Protein AF-A0A5C5B8Z6-F1 (afdb_monomer_lite)

Secondary structure (DSSP, 8-state):
-B--EEE-STTS-SEEEEE--TT-EEEE-TTS-EEEEEE-TTS-EEEEEEEPPP-EE-TTS-B--EEEEEETTEEEEEE---TTPPSPEEE-PBEEEEEEEEEEE-HHHHHHHHHS-HHHHHHHHHHTS-THHHHHHHHHHHHHHHHHHHTTSSPPTTS-EEEEEESS-SSS---S--EEEEE---

Sequence (186 aa):
MRLQSISENEGAPSRYSYEFSDFVDLVLRGDGGTGITERTQSGSVVKYGEIDAPWAFDASGTPVQTYYLVEGNLLTQVIITDPGTTYPVIADPKLTLGKRIYWSLTRTEQRYFGTMGSVAAAAYLCGQTVGLGCAAASAAAAGIGLYLSDRGGLCPTSAPWLQVGFPYGFPAQMWPGPSLACLKTV

Structure (mmCIF, N/CA/C/O backbone):
data_AF-A0A5C5B8Z6-F1
#
_entry.id   AF-A0A5C5B8Z6-F1
#
loop_
_atom_site.group_PDB
_atom_site.id
_atom_site.type_symbol
_atom_site.label_atom_id
_atom_site.label_alt_id
_atom_site.label_comp_id
_atom_site.label_asym_id
_atom_site.label_entity_id
_atom_site.label_seq_id
_atom_site.pdbx_PDB_ins_code
_atom_site.Cartn_x
_atom_site.Cartn_y
_atom_site.Cartn_z
_atom_site.occupancy
_atom_site.B_iso_or_equiv
_atom_site.auth_seq_id
_atom_site.auth_comp_id
_atom_site.auth_asym_id
_atom_site.auth_atom_id
_atom_site.pdbx_PDB_model_num
ATOM 1 N N . MET A 1 1 ? -3.971 12.643 8.763 1.00 63.66 1 MET A N 1
ATOM 2 C CA . MET A 1 1 ? -5.426 12.579 9.007 1.00 63.66 1 MET A CA 1
ATOM 3 C C . MET A 1 1 ? -5.681 11.474 10.028 1.00 63.66 1 MET A C 1
ATOM 5 O O . MET A 1 1 ? -4.785 10.662 10.248 1.00 63.66 1 MET A O 1
ATOM 9 N N . ARG A 1 2 ? -6.823 11.486 10.712 1.00 73.94 2 ARG A N 1
ATOM 10 C CA . ARG A 1 2 ? -7.169 10.556 11.796 1.00 73.94 2 ARG A CA 1
ATOM 11 C C . ARG A 1 2 ? -8.530 9.933 11.494 1.00 73.94 2 ARG A C 1
ATOM 13 O O . ARG A 1 2 ? -9.404 10.654 11.017 1.00 73.94 2 ARG A O 1
ATOM 20 N N . LEU A 1 3 ? -8.671 8.627 11.698 1.00 74.38 3 LEU A N 1
ATOM 21 C CA . LEU A 1 3 ? -9.938 7.905 11.569 1.00 74.38 3 LEU A CA 1
ATOM 22 C C . LEU A 1 3 ? -10.433 7.603 12.983 1.00 74.38 3 LEU A C 1
ATOM 24 O O . LEU A 1 3 ? -10.313 6.485 13.468 1.00 74.38 3 LEU A O 1
ATOM 28 N N . GLN A 1 4 ? -10.910 8.637 13.675 1.00 80.12 4 GLN A N 1
ATOM 29 C CA . GLN A 1 4 ? -11.367 8.486 15.049 1.00 80.12 4 GLN A CA 1
ATOM 30 C C . GLN A 1 4 ? -12.772 7.880 15.072 1.00 80.12 4 GLN A C 1
ATOM 32 O O . GLN A 1 4 ? -13.706 8.429 14.490 1.00 80.12 4 GLN A O 1
ATOM 37 N N . SER A 1 5 ? -12.918 6.784 15.806 1.00 80.88 5 SER A N 1
ATOM 38 C CA . SER A 1 5 ? -14.194 6.171 16.158 1.00 80.88 5 SER A CA 1
ATOM 39 C C . SER A 1 5 ? -14.294 6.031 17.677 1.00 80.88 5 SER A C 1
ATOM 41 O O . SER A 1 5 ? -13.306 5.752 18.362 1.00 80.88 5 SER A O 1
ATOM 43 N N . ILE A 1 6 ? -15.486 6.307 18.207 1.00 81.00 6 ILE A N 1
ATOM 44 C CA . ILE A 1 6 ? -15.781 6.263 19.640 1.00 81.00 6 ILE A CA 1
ATOM 45 C C . ILE A 1 6 ? -16.976 5.335 19.838 1.00 81.00 6 ILE A C 1
ATOM 47 O O . ILE A 1 6 ? -18.049 5.568 19.275 1.00 81.00 6 ILE A O 1
ATOM 51 N N . SER A 1 7 ? -16.791 4.288 20.639 1.00 82.50 7 SER A N 1
ATOM 52 C CA . SER A 1 7 ? -17.885 3.455 21.139 1.00 82.50 7 SER A CA 1
ATOM 53 C C . SER A 1 7 ? -18.245 3.957 22.535 1.00 82.50 7 SER A C 1
ATOM 55 O O . SER A 1 7 ? -17.479 3.764 23.475 1.00 82.50 7 SER A O 1
ATOM 57 N N . GLU A 1 8 ? -19.371 4.661 22.673 1.00 79.81 8 GLU A N 1
ATOM 58 C CA . GLU A 1 8 ? -19.735 5.351 23.924 1.00 79.81 8 GLU A CA 1
ATOM 59 C C . GLU A 1 8 ? -20.309 4.429 25.006 1.00 79.81 8 GLU A C 1
ATOM 61 O O . GLU A 1 8 ? -20.263 4.760 26.188 1.00 79.81 8 GLU A O 1
ATOM 66 N N . ASN A 1 9 ? -20.882 3.292 24.613 1.00 80.00 9 ASN A N 1
ATOM 67 C CA . ASN A 1 9 ? -21.536 2.344 25.508 1.00 80.00 9 ASN A CA 1
ATOM 68 C C . ASN A 1 9 ? -21.570 0.937 24.889 1.00 80.00 9 ASN A C 1
ATOM 70 O O . ASN A 1 9 ? -21.211 0.755 23.728 1.00 80.00 9 ASN A O 1
ATOM 74 N N . GLU A 1 10 ? -22.052 -0.044 25.653 1.00 75.06 10 GLU A N 1
ATOM 75 C CA . GLU A 1 10 ? -22.157 -1.451 25.237 1.00 75.06 10 GLU A CA 1
ATOM 76 C C . GLU A 1 10 ? -23.065 -1.685 24.018 1.00 75.06 10 GLU A C 1
ATOM 78 O O . GLU A 1 10 ? -22.850 -2.622 23.255 1.00 75.06 10 GLU A O 1
ATOM 83 N N . GLY A 1 11 ? -24.049 -0.812 23.793 1.00 74.31 11 GLY A N 1
ATOM 84 C CA . GLY A 1 11 ? -24.912 -0.847 22.612 1.00 74.31 11 GLY A CA 1
ATOM 85 C C . GLY A 1 11 ? -24.345 -0.108 21.397 1.00 74.31 11 GLY A C 1
ATOM 86 O O . GLY A 1 11 ? -24.998 -0.077 20.352 1.00 74.31 11 GLY A O 1
ATOM 87 N N . ALA A 1 12 ? -23.170 0.519 21.511 1.00 77.06 12 ALA A N 1
ATOM 88 C CA . ALA A 1 12 ? -22.561 1.247 20.409 1.00 77.06 12 ALA A CA 1
ATOM 89 C C . ALA A 1 12 ? -22.063 0.279 19.317 1.00 77.06 12 ALA A C 1
ATOM 91 O O . ALA A 1 12 ? -21.672 -0.853 19.614 1.00 77.06 12 ALA A O 1
ATOM 92 N N . PRO A 1 13 ? -22.038 0.705 18.041 1.00 78.19 13 PRO A N 1
ATOM 93 C CA . PRO A 1 13 ? -21.515 -0.124 16.965 1.00 78.19 13 PRO A CA 1
ATOM 94 C C . PRO A 1 13 ? -20.060 -0.520 17.238 1.00 78.19 13 PRO A C 1
ATOM 96 O O . PRO A 1 13 ? -19.203 0.335 17.423 1.00 78.19 13 PRO A O 1
ATOM 99 N N . SER A 1 14 ? -19.764 -1.817 17.205 1.00 81.50 14 SER A N 1
ATOM 100 C CA . SER A 1 14 ? -18.397 -2.354 17.304 1.00 81.50 14 SER A CA 1
ATOM 101 C C . SER A 1 14 ? -17.708 -2.493 15.940 1.00 81.50 14 SER A C 1
ATOM 103 O O . SER A 1 14 ? -16.609 -3.039 15.826 1.00 81.50 14 SER A O 1
ATOM 105 N N . ARG A 1 15 ? -18.373 -2.022 14.880 1.00 86.00 15 ARG A N 1
ATOM 106 C CA . ARG A 1 15 ? -17.927 -2.086 13.489 1.00 86.00 15 ARG A CA 1
ATOM 107 C C . ARG A 1 15 ? -18.055 -0.709 12.859 1.00 86.00 15 ARG A C 1
ATOM 109 O O . ARG A 1 15 ? -19.160 -0.181 12.757 1.00 86.00 15 ARG A O 1
ATOM 116 N N . TYR A 1 16 ? -16.937 -0.165 12.399 1.00 86.50 16 TYR A N 1
ATOM 117 C CA . TYR A 1 16 ? -16.872 1.142 11.753 1.00 86.50 16 TYR A CA 1
ATOM 118 C C . TYR A 1 16 ? -16.391 0.965 10.320 1.00 86.50 16 TYR A C 1
ATOM 120 O O . TYR A 1 16 ? -15.272 0.508 10.097 1.00 86.50 16 TYR A O 1
ATOM 128 N N . SER A 1 17 ? -17.257 1.285 9.360 1.00 87.50 17 SER A N 1
ATOM 129 C CA . SER A 1 17 ? -16.979 1.100 7.934 1.00 87.50 17 SER A CA 1
ATOM 130 C C . SER A 1 17 ? -16.599 2.426 7.285 1.00 87.50 17 SER A C 1
ATOM 132 O O . SER A 1 17 ? -17.258 3.441 7.507 1.00 87.50 17 SER A O 1
ATOM 134 N N . TYR A 1 18 ? -15.551 2.403 6.470 1.00 86.25 18 TYR A N 1
ATOM 135 C CA . TYR A 1 18 ? -15.029 3.534 5.718 1.00 86.25 18 TYR A CA 1
ATOM 136 C C . TYR A 1 18 ? -14.994 3.152 4.241 1.00 86.25 18 TYR A C 1
ATOM 138 O O . TYR A 1 18 ? -14.266 2.239 3.844 1.00 86.25 18 TYR A O 1
ATOM 146 N N . GLU A 1 19 ? -15.805 3.833 3.440 1.00 87.88 19 GLU A N 1
ATOM 147 C CA . GLU A 1 19 ? -15.891 3.604 2.002 1.00 87.88 19 GLU A CA 1
ATOM 148 C C . GLU A 1 19 ? -14.857 4.462 1.269 1.00 87.88 19 GLU A C 1
ATOM 150 O O . GLU A 1 19 ? -14.738 5.670 1.501 1.00 87.88 19 GLU A O 1
ATOM 155 N N . PHE A 1 20 ? -14.092 3.823 0.390 1.00 85.56 20 PHE A N 1
ATOM 156 C CA . PHE A 1 20 ? -13.150 4.481 -0.505 1.00 85.56 20 PHE A CA 1
ATOM 157 C C . PHE A 1 20 ? -13.695 4.472 -1.931 1.00 85.56 20 PHE A C 1
ATOM 159 O O . PHE A 1 20 ? -14.634 3.758 -2.255 1.00 85.56 20 PHE A O 1
ATOM 166 N N . SER A 1 21 ? -13.122 5.292 -2.806 1.00 83.62 21 SER A N 1
ATOM 167 C CA . SER A 1 21 ? -13.589 5.346 -4.190 1.00 83.62 21 SER A CA 1
ATOM 168 C C . SER A 1 21 ? -13.290 4.044 -4.942 1.00 83.62 21 SER A C 1
ATOM 170 O O . SER A 1 21 ? -12.242 3.443 -4.741 1.00 83.62 21 SER A O 1
ATOM 172 N N . ASP A 1 22 ? -14.167 3.650 -5.862 1.00 83.44 22 ASP A N 1
ATOM 173 C CA . ASP A 1 22 ? -14.077 2.382 -6.605 1.00 83.44 22 ASP A CA 1
ATOM 174 C C . ASP A 1 22 ? -12.800 2.213 -7.444 1.00 83.44 22 ASP A C 1
ATOM 176 O O . ASP A 1 22 ? -12.461 1.104 -7.847 1.00 83.44 22 ASP A O 1
ATOM 180 N N . PHE A 1 23 ? -12.086 3.305 -7.741 1.00 79.81 23 PHE A N 1
ATOM 181 C CA . PHE A 1 23 ? -10.830 3.245 -8.495 1.00 79.81 23 PHE A CA 1
ATOM 182 C C . PHE A 1 23 ? -9.619 2.843 -7.638 1.00 79.81 23 PHE A C 1
ATOM 184 O O . PHE A 1 23 ? -8.529 2.682 -8.187 1.00 79.81 23 PHE A O 1
ATOM 191 N N . VAL A 1 24 ? -9.771 2.715 -6.312 1.00 84.50 24 VAL A N 1
ATOM 192 C CA . VAL A 1 24 ? -8.699 2.249 -5.423 1.00 84.50 24 VAL A CA 1
ATOM 193 C C . VAL A 1 24 ? -8.993 0.865 -4.854 1.00 84.50 24 VAL A C 1
ATOM 195 O O . VAL A 1 24 ? -10.079 0.573 -4.368 1.00 84.50 24 VAL A O 1
ATOM 198 N N . ASP A 1 25 ? -7.957 0.042 -4.843 1.00 88.12 25 ASP A N 1
ATOM 199 C CA . ASP A 1 25 ? -7.861 -1.215 -4.129 1.00 88.12 25 ASP A CA 1
ATOM 200 C C . ASP A 1 25 ? -7.312 -0.983 -2.716 1.00 88.12 25 ASP A C 1
ATOM 202 O O . ASP A 1 25 ? -6.288 -0.310 -2.512 1.00 88.12 25 ASP A O 1
ATOM 206 N N . LEU A 1 26 ? -7.955 -1.610 -1.735 1.00 89.75 26 LEU A N 1
ATOM 207 C CA . LEU A 1 26 ? -7.464 -1.705 -0.367 1.00 89.75 26 LEU A CA 1
ATOM 208 C C . LEU A 1 26 ? -6.670 -3.002 -0.193 1.00 89.75 26 LEU A C 1
ATOM 210 O O . LEU A 1 26 ? -7.164 -4.095 -0.459 1.00 89.75 26 LEU A O 1
ATOM 214 N N . VAL A 1 27 ? -5.427 -2.894 0.273 1.00 89.12 27 VAL A N 1
ATOM 215 C CA . VAL A 1 27 ? -4.531 -4.048 0.434 1.00 89.12 27 VAL A CA 1
ATOM 216 C C . VAL A 1 27 ? -4.092 -4.170 1.888 1.00 89.12 27 VAL A C 1
ATOM 218 O O . VAL A 1 27 ? -3.364 -3.311 2.391 1.00 89.12 27 VAL A O 1
ATOM 221 N N . LEU A 1 28 ? -4.505 -5.250 2.557 1.00 89.31 28 LEU A N 1
ATOM 222 C CA . LEU A 1 28 ? -4.041 -5.578 3.907 1.00 89.31 28 LEU A CA 1
ATOM 223 C C . LEU A 1 28 ? -2.539 -5.881 3.910 1.00 89.31 28 LEU A C 1
ATOM 225 O O . LEU A 1 28 ? -2.014 -6.577 3.040 1.00 89.31 28 LEU A O 1
ATOM 229 N N . ARG A 1 29 ? -1.847 -5.358 4.918 1.00 88.50 29 ARG A N 1
ATOM 230 C CA . ARG A 1 29 ? -0.411 -5.549 5.134 1.00 88.50 29 ARG A CA 1
ATOM 231 C C . ARG A 1 29 ? -0.162 -6.527 6.279 1.00 88.50 29 ARG A C 1
ATOM 233 O O . ARG A 1 29 ? -0.999 -6.702 7.159 1.00 88.50 29 ARG A O 1
ATOM 240 N N . GLY A 1 30 ? 1.035 -7.113 6.312 1.00 81.75 30 GLY A N 1
ATOM 241 C CA . GLY A 1 30 ? 1.434 -8.071 7.354 1.00 81.75 30 GLY A CA 1
ATOM 242 C C . GLY A 1 30 ? 1.518 -7.497 8.775 1.00 81.75 30 GLY A C 1
ATOM 243 O O . GLY A 1 30 ? 1.568 -8.265 9.727 1.00 81.75 30 GLY A O 1
ATOM 244 N N . ASP A 1 31 ? 1.515 -6.172 8.931 1.00 82.19 31 ASP A N 1
ATOM 245 C CA . ASP A 1 31 ? 1.462 -5.487 10.228 1.00 82.19 31 ASP A CA 1
ATOM 246 C C . ASP A 1 31 ? 0.028 -5.174 10.695 1.00 82.19 31 ASP A C 1
ATOM 248 O O . ASP A 1 31 ? -0.155 -4.549 11.734 1.00 82.19 31 ASP A O 1
ATOM 252 N N . GLY A 1 32 ? -0.988 -5.585 9.930 1.00 85.00 32 GLY A N 1
ATOM 253 C CA . GLY A 1 32 ? -2.396 -5.303 10.204 1.00 85.00 32 GLY A CA 1
ATOM 254 C C . GLY A 1 32 ? -2.886 -3.956 9.670 1.00 85.00 32 GLY A C 1
ATOM 255 O O . GLY A 1 32 ? -4.078 -3.687 9.759 1.00 85.00 32 GLY A O 1
ATOM 256 N N . GLY A 1 33 ? -2.016 -3.114 9.100 1.00 89.19 33 GLY A N 1
ATOM 257 C CA . GLY A 1 33 ? -2.416 -1.882 8.413 1.00 89.19 33 GLY A CA 1
ATOM 258 C C . GLY A 1 33 ? -2.982 -2.134 7.010 1.00 89.19 33 GLY A C 1
ATOM 259 O O . GLY A 1 33 ? -2.945 -3.252 6.496 1.00 89.19 33 GLY A O 1
ATOM 260 N N . THR A 1 34 ? -3.459 -1.075 6.355 1.00 91.31 34 THR A N 1
ATOM 261 C CA . THR A 1 34 ? -4.043 -1.148 5.002 1.00 91.31 34 THR A CA 1
ATOM 262 C C . THR A 1 34 ? -3.397 -0.132 4.062 1.00 91.31 34 THR A C 1
ATOM 264 O O . THR A 1 34 ? -3.262 1.044 4.391 1.00 91.31 34 THR A O 1
ATOM 267 N N . GLY A 1 35 ? -2.986 -0.562 2.870 1.00 87.94 35 GLY A N 1
ATOM 268 C CA . GLY A 1 35 ? -2.549 0.320 1.787 1.00 87.94 35 GLY A CA 1
ATOM 269 C C . GLY A 1 35 ? -3.714 0.719 0.884 1.00 87.94 35 GLY A C 1
ATOM 270 O O . GLY A 1 35 ? -4.542 -0.124 0.561 1.00 87.94 35 GLY A O 1
ATOM 271 N N . ILE A 1 36 ? -3.746 1.982 0.453 1.00 88.44 36 ILE A N 1
ATOM 272 C CA . ILE A 1 36 ? -4.711 2.489 -0.530 1.00 88.44 36 ILE A CA 1
ATOM 273 C C . ILE A 1 36 ? -3.970 2.623 -1.856 1.00 88.44 36 ILE A C 1
ATOM 275 O O . ILE A 1 36 ? -3.078 3.472 -1.986 1.00 88.44 36 ILE A O 1
ATOM 279 N N . THR A 1 37 ? -4.289 1.768 -2.820 1.00 86.62 37 THR A N 1
ATOM 280 C CA . THR A 1 37 ? -3.524 1.632 -4.063 1.00 86.62 37 THR A CA 1
ATOM 281 C C . THR A 1 37 ? -4.421 1.552 -5.285 1.00 86.62 37 THR A C 1
ATOM 283 O O . THR A 1 37 ? -5.569 1.192 -5.166 1.00 86.62 37 THR A O 1
ATOM 286 N N . GLU A 1 38 ? -3.903 1.844 -6.465 1.00 83.69 38 GLU A N 1
ATOM 287 C CA . GLU A 1 38 ? -4.545 1.551 -7.745 1.00 83.69 38 GLU A CA 1
ATOM 288 C C . GLU A 1 38 ? -3.534 0.801 -8.596 1.00 83.69 38 GLU A C 1
ATOM 290 O O . GLU A 1 38 ? -2.385 1.243 -8.749 1.00 83.69 38 GLU A O 1
ATOM 295 N N . ARG A 1 39 ? -3.946 -0.341 -9.146 1.00 77.69 39 ARG A N 1
ATOM 296 C CA . ARG A 1 39 ? -3.137 -1.074 -10.112 1.00 77.69 39 ARG A CA 1
ATOM 297 C C . ARG A 1 39 ? -3.521 -0.666 -11.530 1.00 77.69 39 ARG A C 1
ATOM 299 O O . ARG A 1 39 ? -4.624 -0.911 -11.999 1.00 77.69 39 ARG A O 1
ATOM 306 N N . THR A 1 40 ? -2.557 -0.103 -12.243 1.00 69.12 40 THR A N 1
ATOM 307 C CA . THR A 1 40 ? -2.675 0.173 -13.681 1.00 69.12 40 THR A CA 1
ATOM 308 C C . THR A 1 40 ? -2.618 -1.123 -14.498 1.00 69.12 40 THR A C 1
ATOM 310 O O . THR A 1 40 ? -2.083 -2.138 -14.043 1.00 69.12 40 THR A O 1
ATOM 313 N N . GLN A 1 41 ? -3.099 -1.087 -15.745 1.00 62.53 41 GLN A N 1
ATOM 314 C CA . GLN A 1 41 ? -3.124 -2.256 -16.641 1.00 62.53 41 GLN A CA 1
ATOM 315 C C . GLN A 1 41 ? -1.737 -2.870 -16.920 1.00 62.53 41 GLN A C 1
ATOM 317 O O . GLN A 1 41 ? -1.649 -4.052 -17.236 1.00 62.53 41 GLN A O 1
ATOM 322 N N . SER A 1 42 ? -0.648 -2.111 -16.761 1.00 60.03 42 SER A N 1
ATOM 323 C CA . SER A 1 42 ? 0.730 -2.612 -16.894 1.00 60.03 42 SER A CA 1
ATOM 324 C C . SER A 1 42 ? 1.307 -3.239 -15.628 1.00 60.03 42 SER A C 1
ATOM 326 O O . SER A 1 42 ? 2.453 -3.676 -15.630 1.00 60.03 42 SER A O 1
ATOM 328 N N . GLY A 1 43 ? 0.550 -3.283 -14.529 1.00 66.31 43 GLY A N 1
ATOM 329 C CA . GLY A 1 43 ? 1.046 -3.765 -13.239 1.00 66.31 43 GLY A CA 1
ATOM 330 C C . GLY A 1 43 ? 1.811 -2.715 -12.429 1.00 66.31 43 GLY A C 1
ATOM 331 O O . GLY A 1 43 ? 2.344 -3.041 -11.367 1.00 66.31 43 GLY A O 1
ATOM 332 N N . SER A 1 44 ? 1.837 -1.455 -12.879 1.00 69.00 44 SER A N 1
ATOM 333 C CA . SER A 1 44 ? 2.313 -0.329 -12.064 1.00 69.00 44 SER A CA 1
ATOM 334 C C . SER A 1 44 ? 1.293 -0.014 -10.974 1.00 69.00 44 SER A C 1
ATOM 336 O O . SER A 1 44 ? 0.088 -0.100 -11.216 1.00 69.00 44 SER A O 1
ATOM 338 N N . VAL A 1 45 ? 1.766 0.361 -9.789 1.00 75.44 45 VAL A N 1
ATOM 339 C CA . VAL A 1 45 ? 0.929 0.620 -8.615 1.00 75.44 45 VAL A CA 1
ATOM 340 C C . VAL A 1 45 ? 1.061 2.080 -8.201 1.00 75.44 45 VAL A C 1
ATOM 342 O O . VAL A 1 45 ? 2.149 2.553 -7.868 1.00 75.44 45 VAL A O 1
ATOM 345 N N . VAL A 1 46 ? -0.057 2.798 -8.173 1.00 74.56 46 VAL A N 1
ATOM 346 C CA . VAL A 1 46 ? -0.140 4.133 -7.578 1.00 74.56 46 VAL A CA 1
ATOM 347 C C . VAL A 1 46 ? -0.648 3.971 -6.156 1.00 74.56 46 VAL A C 1
ATOM 349 O O . VAL A 1 46 ? -1.761 3.517 -5.941 1.00 74.56 46 VAL A O 1
ATOM 352 N N . LYS A 1 47 ? 0.156 4.327 -5.159 1.00 79.81 47 LYS A N 1
ATOM 353 C CA . LYS A 1 47 ? -0.271 4.368 -3.760 1.00 79.81 47 LYS A CA 1
ATOM 354 C C . LYS A 1 47 ? -0.784 5.767 -3.445 1.00 79.81 47 LYS A C 1
ATOM 356 O O . LYS A 1 47 ? -0.041 6.732 -3.587 1.00 79.81 47 LYS A O 1
ATOM 361 N N . TYR A 1 48 ? -2.030 5.874 -3.008 1.00 78.56 48 TYR A N 1
ATOM 362 C CA . TYR A 1 48 ? -2.665 7.135 -2.610 1.00 78.56 48 TYR A CA 1
ATOM 363 C C . TYR A 1 48 ? -2.505 7.430 -1.119 1.00 78.56 48 TYR A C 1
ATOM 365 O O . TYR A 1 48 ? -2.557 8.590 -0.701 1.00 78.56 48 TYR A O 1
ATOM 373 N N . GLY A 1 49 ? -2.286 6.389 -0.318 1.00 83.06 49 GLY A N 1
ATOM 374 C CA . GLY A 1 49 ? -2.100 6.516 1.116 1.00 83.06 49 GLY A CA 1
ATOM 375 C C . GLY A 1 49 ? -1.945 5.175 1.814 1.00 83.06 49 GLY A C 1
ATOM 376 O O . GLY A 1 49 ? -1.823 4.118 1.190 1.00 83.06 49 GLY A O 1
ATOM 377 N N . GLU A 1 50 ? -1.919 5.239 3.134 1.00 87.56 50 GLU A N 1
ATOM 378 C CA . GLU A 1 50 ? -1.923 4.086 4.020 1.00 87.56 50 GLU A CA 1
ATOM 379 C C . GLU A 1 50 ? -2.620 4.412 5.334 1.00 87.56 50 GLU A C 1
ATOM 381 O O . GLU A 1 50 ? -2.637 5.559 5.788 1.00 87.56 50 GLU A O 1
ATOM 386 N N . ILE A 1 51 ? -3.175 3.369 5.927 1.00 89.12 51 ILE A N 1
ATOM 387 C CA . ILE A 1 51 ? -3.812 3.365 7.231 1.00 89.12 51 ILE A CA 1
ATOM 388 C C . ILE A 1 51 ? -2.961 2.463 8.113 1.00 89.12 51 ILE A C 1
ATOM 390 O O . ILE A 1 51 ? -2.685 1.315 7.751 1.00 89.12 51 ILE A O 1
ATOM 394 N N . ASP A 1 52 ? -2.518 3.002 9.242 1.00 89.25 52 ASP A N 1
ATOM 395 C CA . ASP A 1 52 ? -1.710 2.257 10.202 1.00 89.25 52 ASP A CA 1
ATOM 396 C C . ASP A 1 52 ? -2.505 1.093 10.810 1.00 89.25 52 ASP A C 1
ATOM 398 O O . ASP A 1 52 ? -3.739 1.042 10.732 1.00 89.25 52 ASP A O 1
ATOM 402 N N . ALA A 1 53 ? -1.778 0.153 11.419 1.00 89.56 53 ALA A N 1
ATOM 403 C CA . ALA A 1 53 ? -2.372 -0.966 12.138 1.00 89.56 53 ALA A CA 1
ATOM 404 C C . ALA A 1 53 ? -3.449 -0.476 13.128 1.00 89.56 53 ALA A C 1
ATOM 406 O O . ALA A 1 53 ? -3.264 0.566 13.774 1.00 89.56 53 ALA A O 1
ATOM 407 N N . PRO A 1 54 ? -4.582 -1.189 13.232 1.00 91.25 54 PRO A N 1
ATOM 408 C CA . PRO A 1 54 ? -5.682 -0.764 14.073 1.00 91.25 54 PRO A CA 1
ATOM 409 C C . PRO A 1 54 ? -5.262 -0.857 15.537 1.00 91.25 54 PRO A C 1
ATOM 411 O O . PRO A 1 54 ? -4.614 -1.813 15.961 1.00 91.25 54 PRO A O 1
ATOM 414 N N . TRP A 1 55 ? -5.659 0.139 16.317 1.00 90.88 55 TRP A N 1
ATOM 415 C CA . TRP A 1 55 ? -5.505 0.134 17.763 1.00 90.88 55 TRP A CA 1
ATOM 416 C C . TRP A 1 55 ? -6.773 0.685 18.405 1.00 90.88 55 TRP A C 1
ATOM 418 O O . TRP A 1 55 ? -7.467 1.520 17.816 1.00 90.88 55 TRP A O 1
ATOM 428 N N . ALA A 1 56 ? -7.076 0.187 19.599 1.00 90.88 56 ALA A N 1
ATOM 429 C CA . ALA A 1 56 ? -8.199 0.625 20.407 1.00 90.88 56 ALA A CA 1
ATOM 430 C C . ALA A 1 56 ? -7.824 0.552 21.894 1.00 90.88 56 ALA A C 1
ATOM 432 O O . ALA A 1 56 ? -7.116 -0.366 22.310 1.00 90.88 56 ALA A O 1
ATOM 433 N N . PHE A 1 57 ? -8.299 1.514 22.682 1.00 90.88 57 PHE A N 1
ATOM 434 C CA . PHE A 1 57 ? -8.152 1.539 24.138 1.00 90.88 57 PHE A CA 1
ATOM 435 C C . PHE A 1 57 ? -9.491 1.844 24.790 1.00 90.88 57 PHE A C 1
ATOM 437 O O . PHE A 1 57 ? -10.265 2.650 24.279 1.00 90.88 57 PHE A O 1
ATOM 444 N N . ASP A 1 58 ? -9.747 1.209 25.922 1.00 90.19 58 ASP A N 1
ATOM 445 C CA . ASP A 1 58 ? -10.911 1.487 26.752 1.00 90.19 58 ASP A CA 1
ATOM 446 C C . ASP A 1 58 ? -10.670 2.709 27.670 1.00 90.19 58 ASP A C 1
ATOM 448 O O . ASP A 1 58 ? -9.574 3.281 27.710 1.00 90.19 58 ASP A O 1
ATOM 452 N N . ALA A 1 59 ? -11.680 3.118 28.439 1.00 90.00 59 ALA A N 1
ATOM 453 C CA . ALA A 1 59 ? -11.580 4.275 29.333 1.00 90.00 59 ALA A CA 1
ATOM 454 C C . ALA A 1 59 ? -10.606 4.078 30.508 1.00 90.00 59 ALA A C 1
ATOM 456 O O . ALA A 1 59 ? -10.158 5.056 31.108 1.00 90.00 59 ALA A O 1
ATOM 457 N N . SER A 1 60 ? -10.267 2.828 30.835 1.00 86.81 60 SER A N 1
ATOM 458 C CA . SER A 1 60 ? -9.252 2.493 31.838 1.00 86.81 60 SER A CA 1
ATOM 459 C C . SER A 1 60 ? -7.824 2.539 31.272 1.00 86.81 60 SER A C 1
ATOM 461 O O . SER A 1 60 ? -6.858 2.421 32.026 1.00 86.81 60 SER A O 1
ATOM 463 N N . GLY A 1 61 ? -7.680 2.751 29.957 1.00 87.50 61 GLY A N 1
ATOM 464 C CA . GLY A 1 61 ? -6.406 2.698 29.242 1.00 87.50 61 GLY A CA 1
ATOM 465 C C . GLY A 1 61 ? -5.967 1.274 28.891 1.00 87.50 61 GLY A C 1
ATOM 466 O O . GLY A 1 61 ? -4.812 1.065 28.516 1.00 87.50 61 GLY A O 1
ATOM 467 N N . THR A 1 62 ? -6.862 0.293 29.002 1.00 89.00 62 THR A N 1
ATOM 468 C CA . THR A 1 62 ? -6.594 -1.106 28.662 1.00 89.00 62 THR A CA 1
ATOM 469 C C . THR A 1 62 ? -6.708 -1.299 27.144 1.00 89.00 62 THR A C 1
ATOM 471 O O . THR A 1 62 ? -7.674 -0.822 26.541 1.00 89.00 62 THR A O 1
ATOM 474 N N . PRO A 1 63 ? -5.735 -1.960 26.484 1.00 89.25 63 PRO A N 1
ATOM 475 C CA . PRO A 1 63 ? -5.803 -2.221 25.051 1.00 89.25 63 PRO A CA 1
ATOM 476 C C . PRO A 1 63 ? -6.957 -3.172 24.724 1.00 89.25 63 PRO A C 1
ATOM 478 O O . PRO A 1 63 ? -7.087 -4.237 25.324 1.00 89.25 63 PRO A O 1
ATOM 481 N N . VAL A 1 64 ? -7.760 -2.797 23.731 1.00 89.81 64 VAL A N 1
ATOM 482 C CA . VAL A 1 64 ? -8.893 -3.583 23.233 1.00 89.81 64 VAL A CA 1
ATOM 483 C C . VAL A 1 64 ? -8.516 -4.194 21.890 1.00 89.81 64 VAL A C 1
ATOM 485 O O . VAL A 1 64 ? -7.967 -3.521 21.012 1.00 89.81 64 VAL A O 1
ATOM 488 N N . GLN A 1 65 ? -8.804 -5.482 21.712 1.00 91.19 65 GLN A N 1
ATOM 489 C CA . GLN A 1 65 ? -8.488 -6.180 20.471 1.00 91.19 65 GLN A CA 1
ATOM 490 C C . GLN A 1 65 ? -9.276 -5.571 19.304 1.00 91.19 65 GLN A C 1
ATOM 492 O O . GLN A 1 65 ? -10.499 -5.451 19.344 1.00 91.19 65 GLN A O 1
ATOM 497 N N . THR A 1 66 ? -8.579 -5.221 18.226 1.00 92.56 66 THR A N 1
ATOM 498 C CA . THR A 1 66 ? -9.192 -4.675 17.012 1.00 92.56 66 THR A CA 1
ATOM 499 C C . THR A 1 66 ? -8.459 -5.169 15.768 1.00 92.56 66 THR A C 1
ATOM 501 O O . THR A 1 66 ? -7.289 -5.548 15.834 1.00 92.56 66 THR A O 1
ATOM 504 N N . TYR A 1 67 ? -9.163 -5.237 14.642 1.00 91.19 67 TYR A N 1
ATOM 505 C CA . TYR A 1 67 ? -8.613 -5.633 13.349 1.00 91.19 67 TYR A CA 1
ATOM 506 C C . TYR A 1 67 ? -9.405 -4.985 12.207 1.00 91.19 67 TYR A C 1
ATOM 508 O O . TYR A 1 67 ? -10.533 -4.527 12.404 1.00 91.19 67 TYR A O 1
ATOM 516 N N . TYR A 1 68 ? -8.823 -4.954 11.007 1.00 93.00 68 TYR A N 1
ATOM 517 C CA . TYR A 1 68 ? -9.528 -4.536 9.797 1.00 93.00 68 TYR A CA 1
ATOM 518 C C . TYR A 1 68 ? -10.047 -5.727 8.999 1.00 93.00 68 TYR A C 1
ATOM 520 O O . TYR A 1 68 ? -9.392 -6.764 8.898 1.00 93.00 68 TYR A O 1
ATOM 528 N N . LEU A 1 69 ? -11.195 -5.524 8.366 1.00 91.94 69 LEU A N 1
ATOM 529 C CA . LEU A 1 69 ? -11.730 -6.339 7.287 1.00 91.94 69 LEU A CA 1
ATOM 530 C C . LEU A 1 69 ? -11.794 -5.480 6.027 1.00 91.94 69 LEU A C 1
ATOM 532 O O . LEU A 1 69 ? -12.222 -4.328 6.085 1.00 91.94 69 LEU A O 1
ATOM 536 N N . VAL A 1 70 ? -11.361 -6.042 4.902 1.00 91.12 70 VAL A N 1
ATOM 537 C CA . VAL A 1 70 ? -11.403 -5.382 3.596 1.00 91.12 70 VAL A CA 1
ATOM 538 C C . VAL A 1 70 ? -12.328 -6.169 2.682 1.00 91.12 70 VAL A C 1
ATOM 540 O O . VAL A 1 70 ? -12.089 -7.349 2.429 1.00 91.12 70 VAL A O 1
ATOM 543 N N . GLU A 1 71 ? -13.354 -5.498 2.170 1.00 89.38 71 GLU A N 1
ATOM 544 C CA . GLU A 1 71 ? -14.312 -6.039 1.207 1.00 89.38 71 GLU A CA 1
ATOM 545 C C . GLU A 1 71 ? -14.391 -5.077 0.014 1.00 89.38 71 GLU A C 1
ATOM 547 O O . GLU A 1 71 ? -15.122 -4.090 0.030 1.00 89.38 71 GLU A O 1
ATOM 552 N N . GLY A 1 72 ? -13.572 -5.322 -1.015 1.00 87.25 72 GLY A N 1
ATOM 553 C CA . GLY A 1 72 ? -13.446 -4.411 -2.158 1.00 87.25 72 GLY A CA 1
ATOM 554 C C . GLY A 1 72 ? -12.856 -3.055 -1.754 1.00 87.25 72 GLY A C 1
ATOM 555 O O . GLY A 1 72 ? -11.707 -2.980 -1.318 1.00 87.25 72 GLY A O 1
ATOM 556 N N . ASN A 1 73 ? -13.649 -1.992 -1.901 1.00 86.38 73 ASN A N 1
ATOM 557 C CA . ASN A 1 73 ? -13.325 -0.612 -1.521 1.00 86.38 73 ASN A CA 1
ATOM 558 C C . ASN A 1 73 ? -13.817 -0.231 -0.109 1.00 86.38 73 ASN A C 1
ATOM 560 O O . ASN A 1 73 ? -13.641 0.915 0.313 1.00 86.38 73 ASN A O 1
ATOM 564 N N . LEU A 1 74 ? -14.423 -1.168 0.627 1.00 90.50 74 LEU A N 1
ATOM 565 C CA . LEU A 1 74 ? -14.909 -0.946 1.984 1.00 90.50 74 LEU A CA 1
ATOM 566 C C . LEU A 1 74 ? -13.894 -1.455 3.012 1.00 90.50 74 LEU A C 1
ATOM 568 O O . LEU A 1 74 ? -13.577 -2.646 3.062 1.00 90.50 74 LEU A O 1
ATOM 572 N N . LEU A 1 75 ? -13.412 -0.554 3.870 1.00 91.06 75 LEU A N 1
ATOM 573 C CA . LEU A 1 75 ? -12.609 -0.904 5.038 1.00 91.06 75 LEU A CA 1
ATOM 574 C C . LEU A 1 75 ? -13.487 -0.901 6.284 1.00 91.06 75 LEU A C 1
ATOM 576 O O . LEU A 1 75 ? -13.969 0.152 6.689 1.00 91.06 75 LEU A O 1
ATOM 580 N N . THR A 1 76 ? -13.629 -2.041 6.947 1.00 92.00 76 THR A N 1
ATOM 581 C CA . THR A 1 76 ? -14.331 -2.127 8.230 1.00 92.00 76 THR A CA 1
ATOM 582 C C . THR A 1 76 ? -13.341 -2.356 9.359 1.00 92.00 76 THR A C 1
ATOM 584 O O . THR A 1 76 ? -12.679 -3.389 9.408 1.00 92.00 76 THR A O 1
ATOM 587 N N . GLN A 1 77 ? -13.257 -1.425 10.305 1.00 91.81 77 GLN A N 1
ATOM 588 C CA . GLN A 1 77 ? -12.591 -1.663 11.579 1.00 91.81 77 GLN A CA 1
ATOM 589 C C . GLN A 1 77 ? -13.549 -2.374 12.530 1.00 91.81 77 GLN A C 1
ATOM 591 O O . GLN A 1 77 ? -14.633 -1.870 12.820 1.00 91.81 77 GLN A O 1
ATOM 596 N N . VAL A 1 78 ? -13.137 -3.538 13.025 1.00 92.12 78 VAL A N 1
ATOM 597 C CA . VAL A 1 78 ? -13.871 -4.315 14.023 1.00 92.12 78 VAL A CA 1
ATOM 598 C C . VAL A 1 78 ? -13.171 -4.173 15.368 1.00 92.12 78 VAL A C 1
ATOM 600 O O . VAL A 1 78 ? -11.960 -4.383 15.471 1.00 92.12 78 VAL A O 1
ATOM 603 N N . ILE A 1 79 ? -13.929 -3.818 16.399 1.00 91.31 79 ILE A N 1
ATOM 604 C CA . ILE A 1 79 ? -13.487 -3.745 17.792 1.00 91.31 79 ILE A CA 1
ATOM 605 C C . ILE A 1 79 ? -14.127 -4.919 18.533 1.00 91.31 79 ILE A C 1
ATOM 607 O O . ILE A 1 79 ? -15.337 -5.117 18.465 1.00 91.31 79 ILE A O 1
ATOM 611 N N . ILE A 1 80 ? -13.316 -5.728 19.209 1.00 88.94 80 ILE A N 1
ATOM 612 C CA . ILE A 1 80 ? -13.793 -6.861 20.002 1.00 88.94 80 ILE A CA 1
ATOM 613 C C . ILE A 1 80 ? -13.871 -6.405 21.456 1.00 88.94 80 ILE A C 1
ATOM 615 O O . ILE A 1 80 ? -12.841 -6.266 22.110 1.00 88.94 80 ILE A O 1
ATOM 619 N N . THR A 1 81 ? -15.087 -6.167 21.941 1.00 85.81 81 THR A N 1
ATOM 620 C CA . THR A 1 81 ? -15.359 -5.841 23.345 1.00 85.81 81 THR A CA 1
ATOM 621 C C . THR A 1 81 ? -15.784 -7.086 24.123 1.00 85.81 81 THR A C 1
ATOM 623 O O . THR A 1 81 ? -16.282 -8.063 23.559 1.00 85.81 81 THR A O 1
ATOM 626 N N . ASP A 1 82 ? -15.572 -7.050 25.433 1.00 83.94 82 ASP A N 1
ATOM 627 C CA . ASP A 1 82 ? -15.963 -8.082 26.389 1.00 83.94 82 ASP A CA 1
ATOM 628 C C . ASP A 1 82 ? -16.690 -7.452 27.599 1.00 83.94 82 ASP A C 1
ATOM 630 O O . ASP A 1 82 ? -16.718 -6.224 27.729 1.00 83.94 82 ASP A O 1
ATOM 634 N N . PRO A 1 83 ? -17.283 -8.249 28.511 1.00 82.69 83 PRO A N 1
ATOM 635 C CA . PRO A 1 83 ? -17.961 -7.713 29.695 1.00 82.69 83 PRO A CA 1
ATOM 636 C C . PRO A 1 83 ? -17.057 -6.923 30.660 1.00 82.69 83 PRO A C 1
ATOM 638 O O . PRO A 1 83 ? -17.568 -6.275 31.570 1.00 82.69 83 PRO A O 1
ATOM 641 N N . GLY A 1 84 ? -15.730 -7.006 30.513 1.00 81.69 84 GLY A N 1
ATOM 642 C CA . GLY A 1 84 ? -14.759 -6.243 31.300 1.00 81.69 84 GLY A CA 1
ATOM 643 C C . GLY A 1 84 ? -14.368 -4.905 30.666 1.00 81.69 84 GLY A C 1
ATOM 644 O O . GLY A 1 84 ? -13.670 -4.115 31.299 1.00 81.69 84 GLY A O 1
ATOM 645 N N . THR A 1 85 ? -14.811 -4.634 29.438 1.00 84.69 85 THR A N 1
ATOM 646 C CA . THR A 1 85 ? -14.460 -3.430 28.684 1.00 84.69 85 THR A CA 1
ATOM 647 C C . THR A 1 85 ? -15.127 -2.198 29.294 1.00 84.69 85 THR A C 1
ATOM 649 O O . THR A 1 85 ? -16.353 -2.127 29.402 1.00 84.69 85 THR A O 1
ATOM 652 N N . THR A 1 86 ? -14.327 -1.189 29.650 1.00 86.81 86 THR A N 1
ATOM 653 C CA . THR A 1 86 ? -14.848 0.057 30.233 1.00 86.81 86 THR A CA 1
ATOM 654 C C . THR A 1 86 ? -15.035 1.130 29.162 1.00 86.81 86 THR A C 1
ATOM 656 O O . THR A 1 86 ? -14.090 1.530 28.488 1.00 86.81 86 THR A O 1
ATOM 659 N N . TYR A 1 87 ? -16.252 1.644 29.014 1.00 84.00 87 TYR A N 1
ATOM 660 C CA . TYR A 1 87 ? -16.573 2.652 28.001 1.00 84.00 87 TYR A CA 1
ATOM 661 C C . TYR A 1 87 ? -16.213 4.087 28.446 1.00 84.00 87 TYR A C 1
ATOM 663 O O . TYR A 1 87 ? -16.275 4.380 29.644 1.00 84.00 87 TYR A O 1
ATOM 671 N N . PRO A 1 88 ? -15.876 5.004 27.511 1.00 85.06 88 PRO A N 1
ATOM 672 C CA . PRO A 1 88 ? -15.829 4.807 26.060 1.00 85.06 88 PRO A CA 1
ATOM 673 C C . PRO A 1 88 ? -14.584 4.052 25.578 1.00 85.06 88 PRO A C 1
ATOM 675 O O . PRO A 1 88 ? -13.494 4.216 26.119 1.00 85.06 88 PRO A O 1
ATOM 678 N N . VAL A 1 89 ? -14.746 3.284 24.500 1.00 85.81 89 VAL A N 1
ATOM 679 C CA . VAL A 1 89 ? -13.618 2.715 23.751 1.00 85.81 89 VAL A CA 1
ATOM 680 C C . VAL A 1 89 ? -13.248 3.672 22.624 1.00 85.81 89 VAL A C 1
ATOM 682 O O . VAL A 1 89 ? -14.103 4.085 21.838 1.00 85.81 89 VAL A O 1
ATOM 685 N N . ILE A 1 90 ? -11.970 4.032 22.554 1.00 87.06 90 ILE A N 1
ATOM 686 C CA . ILE A 1 90 ? -11.403 4.950 21.569 1.00 87.06 90 ILE A CA 1
ATOM 687 C C . ILE A 1 90 ? -10.555 4.149 20.588 1.00 87.06 90 ILE A C 1
ATOM 689 O O . ILE A 1 90 ? -9.590 3.498 20.988 1.00 87.06 90 ILE A O 1
ATOM 693 N N . ALA A 1 91 ? -10.869 4.261 19.300 1.00 86.31 91 ALA A N 1
ATOM 694 C CA . ALA A 1 91 ? -10.050 3.754 18.207 1.00 86.31 91 ALA A CA 1
ATOM 695 C C . ALA A 1 91 ? -9.674 4.910 17.271 1.00 86.31 91 ALA A C 1
ATOM 697 O O . ALA A 1 91 ? -10.553 5.568 16.718 1.00 86.31 91 ALA A O 1
ATOM 698 N N . ASP A 1 92 ? -8.377 5.181 17.104 1.00 82.94 92 ASP A N 1
ATOM 699 C CA . ASP A 1 92 ? -7.891 6.274 16.245 1.00 82.94 92 ASP A CA 1
ATOM 700 C C . ASP A 1 92 ? -6.672 5.875 15.386 1.00 82.94 92 ASP A C 1
ATOM 702 O O . ASP A 1 92 ? -5.553 6.393 15.535 1.00 82.94 92 ASP A O 1
ATOM 706 N N . PRO A 1 93 ? -6.844 4.939 14.441 1.00 82.56 93 PRO A N 1
ATOM 707 C CA . PRO A 1 93 ? -5.794 4.668 13.482 1.00 82.56 93 PRO A CA 1
ATOM 708 C C . PRO A 1 93 ? -5.453 5.902 12.640 1.00 82.56 93 PRO A C 1
ATOM 710 O O . PRO A 1 93 ? -6.297 6.694 12.203 1.00 82.56 93 PRO A O 1
ATOM 713 N N . LYS A 1 94 ? -4.155 6.065 12.388 1.00 85.56 94 LYS A N 1
ATOM 714 C CA . LYS A 1 94 ? -3.636 7.177 11.600 1.00 85.56 94 LYS A CA 1
ATOM 715 C C . LYS A 1 94 ? -3.798 6.877 10.112 1.00 85.56 94 LYS A C 1
ATOM 717 O O . LYS A 1 94 ? -3.329 5.855 9.618 1.00 85.56 94 LYS A O 1
ATOM 722 N N . LEU A 1 95 ? -4.389 7.829 9.392 1.00 82.06 95 LEU A N 1
ATOM 723 C CA . LEU A 1 95 ? -4.434 7.850 7.934 1.00 82.06 95 LEU A CA 1
ATOM 724 C C . LEU A 1 95 ? -3.370 8.815 7.406 1.00 82.06 95 LEU A C 1
ATOM 726 O O . LEU A 1 95 ? -3.409 10.033 7.651 1.00 82.06 95 LEU A O 1
ATOM 730 N N . THR A 1 96 ? -2.437 8.267 6.638 1.00 79.19 96 THR A N 1
ATOM 731 C CA . THR A 1 96 ? -1.417 9.024 5.921 1.00 79.19 96 THR A CA 1
ATOM 732 C C . THR A 1 96 ? -1.788 9.061 4.446 1.00 79.19 96 THR A C 1
ATOM 734 O O . THR A 1 96 ? -1.753 8.046 3.756 1.00 79.19 96 THR A O 1
ATOM 737 N N . LEU A 1 97 ? -2.145 10.247 3.955 1.00 74.56 97 LEU A N 1
ATOM 738 C CA . LEU A 1 97 ? -2.380 10.485 2.535 1.00 74.56 97 LEU A CA 1
ATOM 739 C C . LEU A 1 97 ? -1.092 10.983 1.887 1.00 74.56 97 LEU A C 1
ATOM 741 O O . LEU A 1 97 ? -0.384 11.824 2.441 1.00 74.56 97 LEU A O 1
ATOM 745 N N . GLY A 1 98 ? -0.797 10.464 0.705 1.00 68.69 98 GLY A N 1
ATOM 746 C CA . GLY A 1 98 ? 0.379 10.835 -0.060 1.00 68.69 98 GLY A CA 1
ATOM 747 C C . GLY A 1 98 ? 0.471 9.981 -1.309 1.00 68.69 98 GLY A C 1
ATOM 748 O O . GLY A 1 98 ? 0.491 8.755 -1.227 1.00 68.69 98 GLY A O 1
ATOM 749 N N . LYS A 1 99 ? 0.546 10.633 -2.472 1.00 64.75 99 LYS A N 1
ATOM 750 C CA . LYS A 1 99 ? 0.712 9.928 -3.741 1.00 64.75 99 LYS A CA 1
ATOM 751 C C . LYS A 1 99 ? 2.143 9.410 -3.839 1.00 64.75 99 LYS A C 1
ATOM 753 O O . LYS A 1 99 ? 3.085 10.191 -3.741 1.00 64.75 99 LYS A O 1
ATOM 758 N N . ARG A 1 100 ? 2.320 8.109 -4.034 1.00 69.69 100 ARG A N 1
ATOM 759 C CA . ARG A 1 100 ? 3.599 7.473 -4.366 1.00 69.69 100 ARG A CA 1
ATOM 760 C C . ARG A 1 100 ? 3.372 6.619 -5.597 1.00 69.69 100 ARG A C 1
ATOM 762 O O . ARG A 1 100 ? 2.425 5.842 -5.636 1.00 69.69 100 ARG A O 1
ATOM 769 N N . ILE A 1 101 ? 4.219 6.775 -6.600 1.00 71.31 101 ILE A N 1
ATOM 770 C CA . ILE A 1 101 ? 4.091 6.029 -7.852 1.00 71.31 101 ILE A CA 1
ATOM 771 C C . ILE A 1 101 ? 5.159 4.949 -7.853 1.00 71.31 101 ILE A C 1
ATOM 773 O O . ILE A 1 101 ? 6.332 5.254 -7.627 1.00 71.31 101 ILE A O 1
ATOM 777 N N . TYR A 1 102 ? 4.734 3.707 -8.079 1.00 77.00 102 TYR A N 1
ATOM 778 C CA . TYR A 1 102 ? 5.601 2.549 -8.214 1.00 77.00 102 TYR A CA 1
ATOM 779 C C . TYR A 1 102 ? 5.436 1.939 -9.606 1.00 77.00 102 TYR A C 1
ATOM 781 O O . TYR A 1 102 ? 4.381 1.395 -9.928 1.00 77.00 102 TYR A O 1
ATOM 789 N N . TRP A 1 103 ? 6.483 1.988 -10.424 1.00 79.44 103 TRP A N 1
ATOM 790 C CA . TRP A 1 103 ? 6.536 1.245 -11.684 1.00 79.44 103 TRP A CA 1
ATOM 791 C C . TRP A 1 103 ? 7.219 -0.096 -11.466 1.00 79.44 103 TRP A C 1
ATOM 793 O O . TRP A 1 103 ? 8.326 -0.127 -10.937 1.00 79.44 103 TRP A O 1
ATOM 803 N N . SER A 1 104 ? 6.584 -1.187 -11.887 1.00 83.50 104 SER A N 1
ATOM 804 C CA . SER A 1 104 ? 7.160 -2.534 -11.846 1.00 83.50 104 SER A CA 1
ATOM 805 C C . SER A 1 104 ? 7.505 -2.969 -13.264 1.00 83.50 104 SER A C 1
ATOM 807 O O . SER A 1 104 ? 6.622 -3.337 -14.027 1.00 83.50 104 SER A O 1
ATOM 809 N N . LEU A 1 105 ? 8.786 -2.917 -13.623 1.00 84.06 105 LEU A N 1
ATOM 810 C CA . LEU A 1 105 ? 9.266 -3.233 -14.965 1.00 84.06 105 LEU A CA 1
ATOM 811 C C . LEU A 1 105 ? 9.714 -4.694 -15.051 1.00 84.06 105 LEU A C 1
ATOM 813 O O . LEU A 1 105 ? 10.620 -5.134 -14.334 1.00 84.06 105 LEU A O 1
ATOM 817 N N . THR A 1 106 ? 9.116 -5.433 -15.977 1.00 85.75 106 THR A N 1
ATOM 818 C CA . THR A 1 106 ? 9.540 -6.760 -16.428 1.00 85.75 106 THR A CA 1
ATOM 819 C C . THR A 1 106 ? 10.963 -6.728 -16.982 1.00 85.75 106 THR A C 1
ATOM 821 O O . THR A 1 106 ? 11.505 -5.690 -17.365 1.00 85.75 106 THR A O 1
ATOM 824 N N . ARG A 1 107 ? 11.568 -7.906 -17.134 1.00 85.25 107 ARG A N 1
ATOM 825 C CA . ARG A 1 107 ? 12.874 -8.051 -17.786 1.00 85.25 107 ARG A CA 1
ATOM 826 C C . ARG A 1 107 ? 12.888 -7.547 -19.237 1.00 85.25 107 ARG A C 1
ATOM 828 O O . ARG A 1 107 ? 13.914 -7.047 -19.697 1.00 85.25 107 ARG A O 1
ATOM 835 N N . THR A 1 108 ? 11.774 -7.682 -19.957 1.00 84.06 108 THR A N 1
ATOM 836 C CA . THR A 1 108 ? 11.634 -7.181 -21.333 1.00 84.06 108 THR A CA 1
ATOM 837 C C . THR A 1 108 ? 11.621 -5.657 -21.355 1.00 84.06 108 THR A C 1
ATOM 839 O O . THR A 1 108 ? 12.355 -5.054 -22.134 1.00 84.06 108 THR A O 1
ATOM 842 N N . GLU A 1 109 ? 10.871 -5.030 -20.449 1.00 84.88 109 GLU A N 1
ATOM 843 C CA . GLU A 1 109 ? 10.869 -3.573 -20.303 1.00 84.88 109 GLU A CA 1
ATOM 844 C C . GLU A 1 109 ? 12.241 -3.076 -19.847 1.00 84.88 109 GLU A C 1
ATOM 846 O O . GLU A 1 109 ? 12.789 -2.172 -20.456 1.00 84.88 109 GLU A O 1
ATOM 851 N N . GLN A 1 110 ? 12.893 -3.715 -18.875 1.00 86.00 110 GLN A N 1
ATOM 852 C CA . GLN A 1 110 ? 14.256 -3.343 -18.475 1.00 86.00 110 GLN A CA 1
ATOM 853 C C . GLN A 1 110 ? 15.243 -3.353 -19.660 1.00 86.00 110 GLN A C 1
ATOM 855 O O . GLN A 1 110 ? 16.073 -2.453 -19.768 1.00 86.00 110 GLN A O 1
ATOM 860 N N . ARG A 1 111 ? 15.141 -4.317 -20.593 1.00 85.06 111 ARG A N 1
ATOM 861 C CA . ARG A 1 111 ? 15.945 -4.314 -21.837 1.00 85.06 111 ARG A CA 1
ATOM 862 C C . ARG A 1 111 ? 15.642 -3.108 -22.709 1.00 85.06 111 ARG A C 1
ATOM 864 O O . ARG A 1 111 ? 16.571 -2.521 -23.259 1.00 85.06 111 ARG A O 1
ATOM 871 N N . TYR A 1 112 ? 14.369 -2.742 -22.820 1.00 82.00 112 TYR A N 1
ATOM 872 C CA . TYR A 1 112 ? 13.952 -1.531 -23.513 1.00 82.00 112 TYR A CA 1
ATOM 873 C C . TYR A 1 112 ? 14.618 -0.292 -22.889 1.00 82.00 112 TYR A C 1
ATOM 875 O O . TYR A 1 112 ? 15.286 0.443 -23.604 1.00 82.00 112 TYR A O 1
ATOM 883 N N . PHE A 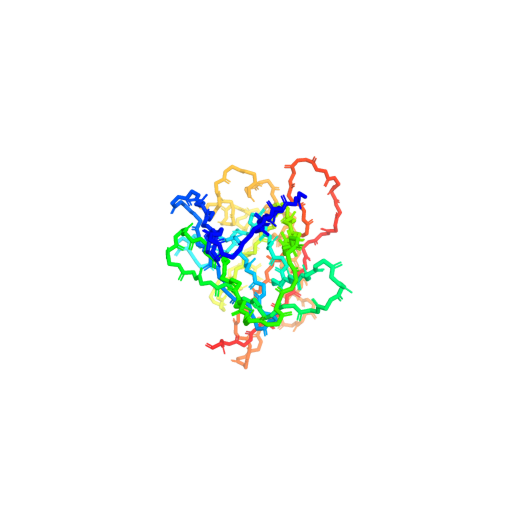1 113 ? 14.586 -0.121 -21.562 1.00 82.00 113 PHE A N 1
ATOM 884 C CA . PHE A 1 113 ? 15.260 1.002 -20.882 1.00 82.00 113 PHE A CA 1
ATOM 885 C C . PHE A 1 113 ? 16.795 0.967 -20.965 1.00 82.00 113 PHE A C 1
ATOM 887 O O . PHE A 1 113 ? 17.421 2.021 -20.971 1.00 82.00 113 PHE A O 1
ATOM 894 N N . GLY A 1 114 ? 17.412 -0.217 -21.024 1.00 75.38 114 GLY A N 1
ATOM 895 C CA . GLY A 1 114 ? 18.868 -0.358 -21.145 1.00 75.38 114 GLY A CA 1
ATOM 896 C C . GLY A 1 114 ? 19.418 -0.127 -22.559 1.00 75.38 114 GLY A C 1
ATOM 897 O O . GLY A 1 114 ? 20.622 0.043 -22.715 1.00 75.38 114 GLY A O 1
ATOM 898 N N . THR A 1 115 ? 18.562 -0.141 -23.587 1.00 74.81 115 THR A N 1
ATOM 899 C CA . THR A 1 115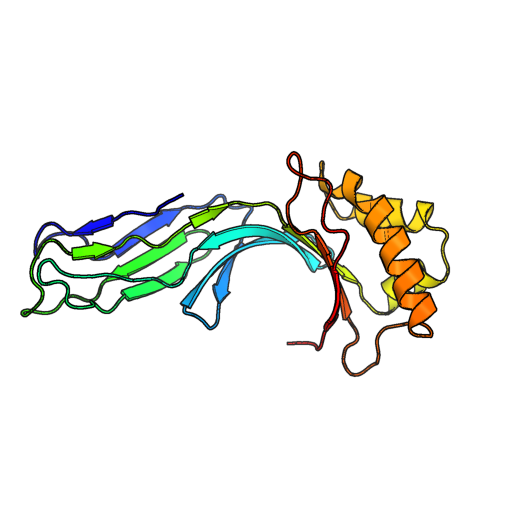 ? 18.966 0.007 -25.001 1.00 74.81 115 THR A CA 1
ATOM 900 C C . THR A 1 115 ? 18.418 1.271 -25.663 1.00 74.81 115 THR A C 1
ATOM 902 O O . THR A 1 115 ? 19.024 1.782 -26.603 1.00 74.81 115 THR A O 1
ATOM 905 N N . MET A 1 116 ? 17.291 1.797 -25.183 1.00 68.31 116 MET A N 1
ATOM 906 C CA . MET A 1 116 ? 16.666 3.009 -25.706 1.00 68.31 116 MET A CA 1
ATOM 907 C C . MET A 1 116 ? 17.182 4.268 -25.009 1.00 68.31 116 MET A C 1
ATOM 909 O O . MET A 1 116 ? 17.514 4.266 -23.827 1.00 68.31 116 MET A O 1
ATOM 913 N N . GLY A 1 117 ? 17.185 5.385 -25.740 1.00 67.56 117 GLY A N 1
ATOM 914 C CA . GLY A 1 117 ? 17.442 6.699 -25.154 1.00 67.56 117 GLY A CA 1
ATOM 915 C C . GLY A 1 117 ? 16.374 7.091 -24.123 1.00 67.56 117 GLY A C 1
ATOM 916 O O . GLY A 1 117 ? 15.206 6.704 -24.230 1.00 67.56 117 GLY A O 1
ATOM 917 N N . SER A 1 118 ? 16.766 7.922 -23.154 1.00 70.25 118 SER A N 1
ATOM 918 C CA . SER A 1 118 ? 15.933 8.355 -22.019 1.00 70.25 118 SER A CA 1
ATOM 919 C C . SER A 1 118 ? 14.578 8.958 -22.418 1.00 70.25 118 SER A C 1
ATOM 921 O O . SER A 1 118 ? 13.612 8.825 -21.673 1.00 70.25 118 SER A O 1
ATOM 923 N N . VAL A 1 119 ? 14.471 9.561 -23.606 1.00 73.75 119 VAL A N 1
ATOM 924 C CA . VAL A 1 119 ? 13.227 10.161 -24.121 1.00 73.75 119 VAL A CA 1
ATOM 925 C C . VAL A 1 119 ? 12.156 9.108 -24.436 1.00 73.75 119 VAL A C 1
ATOM 927 O O . VAL A 1 119 ? 11.010 9.255 -24.020 1.00 73.75 119 VAL A O 1
ATOM 930 N N . ALA A 1 120 ? 12.511 8.021 -25.130 1.00 79.50 120 ALA A N 1
ATOM 931 C CA . ALA A 1 120 ? 11.559 6.960 -25.484 1.00 79.50 120 ALA A CA 1
ATOM 932 C C . ALA A 1 120 ? 11.131 6.145 -24.251 1.00 79.50 120 ALA A C 1
ATOM 934 O O . ALA A 1 120 ? 9.981 5.726 -24.126 1.00 79.50 120 ALA A O 1
ATOM 935 N N . ALA A 1 121 ? 12.060 5.974 -23.313 1.00 80.25 121 ALA A N 1
ATOM 936 C CA . ALA A 1 121 ? 11.821 5.406 -21.995 1.00 80.25 121 ALA A CA 1
ATOM 937 C C . ALA A 1 121 ? 10.859 6.269 -21.149 1.00 80.25 121 ALA A C 1
ATOM 939 O O . ALA A 1 121 ? 9.935 5.745 -20.528 1.00 80.25 121 ALA A O 1
ATOM 940 N N . ALA A 1 122 ? 11.020 7.596 -21.169 1.00 80.44 122 ALA A N 1
ATOM 941 C CA . ALA A 1 122 ? 10.112 8.518 -20.490 1.00 80.44 122 ALA A CA 1
ATOM 942 C C . ALA A 1 122 ? 8.706 8.495 -21.109 1.00 80.44 122 ALA A C 1
ATOM 944 O O . ALA A 1 122 ? 7.715 8.432 -20.385 1.00 80.44 122 ALA A O 1
ATOM 945 N N . ALA A 1 123 ? 8.607 8.471 -22.442 1.00 81.44 123 ALA A N 1
ATOM 946 C CA . ALA A 1 123 ? 7.325 8.347 -23.134 1.00 81.44 123 ALA A CA 1
ATOM 947 C C . ALA A 1 123 ? 6.597 7.043 -22.765 1.00 81.44 123 ALA A C 1
ATOM 949 O O . ALA A 1 123 ? 5.386 7.064 -22.555 1.00 81.44 123 ALA A O 1
ATOM 950 N N . TYR A 1 124 ? 7.331 5.934 -22.610 1.00 82.44 124 TYR A N 1
ATOM 951 C CA . TYR A 1 124 ? 6.766 4.668 -22.142 1.00 82.44 124 TYR A CA 1
ATOM 952 C C . TYR A 1 124 ? 6.149 4.796 -20.742 1.00 82.44 124 TYR A C 1
ATOM 954 O O . TYR A 1 124 ? 4.964 4.525 -20.582 1.00 82.44 124 TYR A O 1
ATOM 962 N N . LEU A 1 125 ? 6.900 5.272 -19.737 1.00 78.38 125 LEU A N 1
ATOM 963 C CA . LEU A 1 125 ? 6.372 5.439 -18.367 1.00 78.38 125 LEU A CA 1
ATOM 964 C C . LEU A 1 125 ? 5.220 6.448 -18.299 1.00 78.38 125 LEU A C 1
ATOM 966 O O . LEU A 1 125 ? 4.268 6.256 -17.540 1.00 78.38 125 LEU A O 1
ATOM 970 N N . CYS A 1 126 ? 5.297 7.504 -19.109 1.00 78.12 126 CYS A N 1
ATOM 971 C CA . CYS A 1 126 ? 4.217 8.465 -19.260 1.00 78.12 126 CYS A CA 1
ATOM 972 C C . CYS A 1 126 ? 2.957 7.800 -19.826 1.00 78.12 126 CYS A C 1
ATOM 974 O O . CYS A 1 126 ? 1.891 7.986 -19.265 1.00 78.12 126 CYS A O 1
ATOM 976 N N . GLY A 1 127 ? 3.055 6.957 -20.857 1.00 74.88 127 GLY A N 1
ATOM 977 C CA . GLY A 1 127 ? 1.900 6.228 -21.396 1.00 74.88 127 GLY A CA 1
ATOM 978 C C . GLY A 1 127 ? 1.257 5.251 -20.404 1.00 74.88 127 GLY A C 1
ATOM 979 O O . GLY A 1 127 ? 0.073 4.951 -20.521 1.00 74.88 127 GLY A O 1
ATOM 980 N N . GLN A 1 128 ? 2.014 4.789 -19.404 1.00 70.81 128 GLN A N 1
ATOM 981 C CA . GLN A 1 128 ? 1.524 3.887 -18.357 1.00 70.81 128 GLN A CA 1
ATOM 982 C C . GLN A 1 128 ? 0.844 4.601 -17.182 1.00 70.81 128 GLN A C 1
ATOM 984 O O . GLN A 1 128 ? 0.328 3.940 -16.281 1.00 70.81 128 GLN A O 1
ATOM 989 N N . THR A 1 129 ? 0.864 5.936 -17.138 1.00 64.69 129 THR A N 1
ATOM 990 C CA . THR A 1 129 ? 0.305 6.708 -16.021 1.00 64.69 129 THR A CA 1
ATOM 991 C C . THR A 1 129 ? -0.442 7.933 -16.521 1.00 64.69 129 THR A C 1
ATOM 993 O O . THR A 1 129 ? -0.012 8.622 -17.435 1.00 64.69 129 THR A O 1
ATOM 996 N N . VAL A 1 130 ? -1.572 8.259 -15.907 1.00 57.00 130 VAL A N 1
ATOM 997 C CA . VAL A 1 130 ? -2.323 9.462 -16.279 1.00 57.00 130 VAL A CA 1
ATOM 998 C C . VAL A 1 130 ? -1.872 10.677 -15.464 1.00 57.00 130 VAL A C 1
ATOM 1000 O O . VAL A 1 130 ? -1.437 10.569 -14.313 1.00 57.00 130 VAL A O 1
ATOM 1003 N N . GLY A 1 131 ? -1.969 11.863 -16.067 1.00 60.44 131 GLY A N 1
ATOM 1004 C CA . GLY A 1 131 ? -1.718 13.140 -15.397 1.00 60.44 131 GLY A CA 1
ATOM 1005 C C . GLY A 1 131 ? -0.302 13.269 -14.823 1.00 60.44 131 GLY A C 1
ATOM 1006 O O . GLY A 1 131 ? 0.690 13.226 -15.549 1.00 60.44 131 GLY A O 1
ATOM 1007 N N . LEU A 1 132 ? -0.202 13.458 -13.504 1.00 54.59 132 LEU A N 1
ATOM 1008 C CA . LEU A 1 132 ? 1.051 13.790 -12.811 1.00 54.59 132 LEU A CA 1
ATOM 1009 C C . LEU A 1 132 ? 2.108 12.666 -12.832 1.00 54.59 132 LEU A C 1
ATOM 1011 O O . LEU A 1 132 ? 3.277 12.947 -12.574 1.00 54.59 132 LEU A O 1
ATOM 1015 N N . GLY A 1 133 ? 1.738 11.424 -13.168 1.00 60.69 133 GLY A N 1
ATOM 1016 C CA . GLY A 1 133 ? 2.706 10.333 -13.350 1.00 60.69 133 GLY A CA 1
ATOM 1017 C C . GLY A 1 133 ? 3.616 10.523 -14.567 1.00 60.69 133 GLY A C 1
ATOM 1018 O O . GLY A 1 133 ? 4.802 10.200 -14.508 1.00 60.69 133 GLY A O 1
ATOM 1019 N N . CYS A 1 134 ? 3.112 11.180 -15.615 1.00 68.75 134 CYS A N 1
ATOM 1020 C CA . CYS A 1 134 ? 3.893 11.502 -16.806 1.00 68.75 134 CYS A CA 1
ATOM 1021 C C . CYS A 1 134 ? 5.034 12.494 -16.517 1.00 68.75 134 CYS A C 1
ATOM 1023 O O . CYS A 1 134 ? 6.121 12.370 -17.076 1.00 68.75 134 CYS A O 1
ATOM 1025 N N . ALA A 1 135 ? 4.844 13.442 -15.593 1.00 66.50 135 ALA A N 1
ATOM 1026 C CA . ALA A 1 135 ? 5.884 14.412 -15.241 1.00 66.50 135 ALA A CA 1
ATOM 1027 C C . ALA A 1 135 ? 7.088 13.764 -14.524 1.00 66.50 135 ALA A C 1
ATOM 1029 O O . ALA A 1 135 ? 8.225 14.199 -14.700 1.00 66.50 135 ALA A O 1
ATOM 1030 N N . ALA A 1 136 ? 6.859 12.698 -13.747 1.00 68.44 136 ALA A N 1
ATOM 1031 C CA . ALA A 1 136 ? 7.921 11.953 -13.063 1.00 68.44 136 ALA A CA 1
ATOM 1032 C C . ALA A 1 136 ? 8.673 10.971 -13.989 1.00 68.44 136 ALA A C 1
ATOM 1034 O O . ALA A 1 136 ? 9.752 10.486 -13.636 1.00 68.44 136 ALA A O 1
ATOM 1035 N N . ALA A 1 137 ? 8.139 10.705 -15.186 1.00 76.56 137 ALA A N 1
ATOM 1036 C CA . ALA A 1 137 ? 8.648 9.701 -16.115 1.00 76.56 137 ALA A CA 1
ATOM 1037 C C . ALA A 1 137 ? 10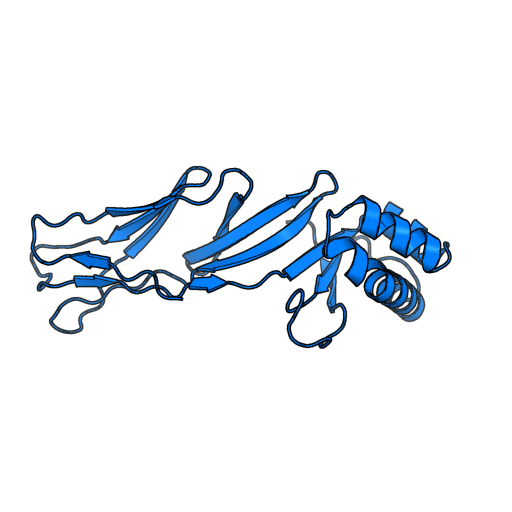.085 9.966 -16.590 1.00 76.56 137 ALA A C 1
ATOM 1039 O O . ALA A 1 137 ? 10.873 9.032 -16.706 1.00 76.56 137 ALA A O 1
ATOM 1040 N N . SER A 1 138 ? 10.461 11.224 -16.835 1.00 72.62 138 SER A N 1
ATOM 1041 C CA . SER A 1 138 ? 11.796 11.558 -17.354 1.00 72.62 138 SER A CA 1
ATOM 1042 C C . SER A 1 138 ? 12.910 11.284 -16.342 1.00 72.62 138 SER A C 1
ATOM 1044 O O . SER A 1 138 ? 13.932 10.689 -16.685 1.00 72.62 138 SER A O 1
ATOM 1046 N N . ALA A 1 139 ? 12.701 11.669 -15.078 1.00 74.00 139 ALA A N 1
ATOM 1047 C CA . ALA A 1 139 ? 13.649 11.392 -13.999 1.00 74.00 139 ALA A CA 1
ATOM 1048 C C . ALA A 1 139 ? 13.746 9.885 -13.720 1.00 74.00 139 ALA A C 1
ATOM 1050 O O . ALA A 1 139 ? 14.838 9.358 -13.508 1.00 74.00 139 ALA A O 1
ATOM 1051 N N . ALA A 1 140 ? 12.609 9.185 -13.780 1.00 78.94 140 ALA A N 1
ATOM 1052 C CA . ALA A 1 140 ? 12.552 7.736 -13.654 1.00 78.94 140 ALA A CA 1
ATOM 1053 C C . ALA A 1 140 ? 13.339 7.042 -14.768 1.00 78.94 140 ALA A C 1
ATOM 1055 O O . ALA A 1 140 ? 14.198 6.219 -14.478 1.00 78.94 140 ALA A O 1
ATOM 1056 N N . ALA A 1 141 ? 13.101 7.415 -16.027 1.00 83.25 141 ALA A N 1
ATOM 1057 C CA . ALA A 1 141 ? 13.758 6.837 -17.192 1.00 83.25 141 ALA A CA 1
ATOM 1058 C C . ALA A 1 141 ? 15.285 6.984 -17.138 1.00 83.25 141 ALA A C 1
ATOM 1060 O O . ALA A 1 141 ? 16.004 6.009 -17.358 1.00 83.25 141 ALA A O 1
ATOM 1061 N N . ALA A 1 142 ? 15.780 8.177 -16.794 1.00 79.94 142 ALA A N 1
ATOM 1062 C CA . ALA A 1 142 ? 17.212 8.414 -16.629 1.00 79.94 142 ALA A CA 1
ATOM 1063 C C . ALA A 1 142 ? 17.800 7.590 -15.470 1.00 79.94 142 ALA A C 1
ATOM 1065 O O . ALA A 1 142 ? 18.838 6.950 -15.634 1.00 79.94 142 ALA A O 1
ATOM 1066 N N . GLY A 1 143 ? 17.115 7.557 -14.321 1.00 80.56 143 GLY A N 1
ATOM 1067 C CA . GLY A 1 143 ? 17.536 6.768 -13.163 1.00 80.56 143 GLY A CA 1
ATOM 1068 C C . GLY A 1 143 ? 17.583 5.268 -13.455 1.00 80.56 143 GLY A C 1
ATOM 1069 O O . GLY A 1 143 ? 18.561 4.613 -13.104 1.00 80.56 143 GLY A O 1
ATOM 1070 N N . ILE A 1 144 ? 16.569 4.730 -14.141 1.00 86.06 144 ILE A N 1
ATOM 1071 C CA . ILE A 1 144 ? 16.513 3.321 -14.555 1.00 86.06 144 ILE A CA 1
ATOM 1072 C C . ILE A 1 144 ? 17.696 2.989 -15.465 1.00 86.06 144 ILE A C 1
ATOM 1074 O O . ILE A 1 144 ? 18.391 2.010 -15.212 1.00 86.06 144 ILE A O 1
ATOM 1078 N N . GLY A 1 145 ? 17.945 3.803 -16.496 1.00 83.94 145 GLY A N 1
ATOM 1079 C CA . GLY A 1 145 ? 19.051 3.575 -17.429 1.00 83.94 145 GLY A CA 1
ATOM 1080 C C . GLY A 1 145 ? 20.411 3.562 -16.727 1.00 83.94 145 GLY A C 1
ATOM 1081 O O . GLY A 1 145 ? 21.192 2.631 -16.919 1.00 83.94 145 GLY A O 1
ATOM 1082 N N . LEU A 1 146 ? 20.666 4.543 -15.851 1.00 83.00 146 LEU A N 1
ATOM 1083 C CA . LEU A 1 146 ? 21.897 4.604 -15.055 1.00 83.00 146 LEU A CA 1
ATOM 1084 C C . LEU A 1 146 ? 22.039 3.399 -14.120 1.00 83.00 146 LEU A C 1
ATOM 1086 O O . LEU A 1 146 ? 23.103 2.792 -14.070 1.00 83.00 146 LEU A O 1
ATOM 1090 N N . TYR A 1 147 ? 20.968 3.020 -13.421 1.00 85.94 147 TYR A N 1
ATOM 1091 C CA . TYR A 1 147 ? 20.975 1.878 -12.508 1.00 85.94 147 TYR A CA 1
ATOM 1092 C C . TYR A 1 147 ? 21.262 0.557 -13.224 1.00 85.94 147 TYR A C 1
ATOM 1094 O O . TYR A 1 147 ? 22.086 -0.233 -12.764 1.00 85.94 147 TYR A O 1
ATOM 1102 N N . LEU A 1 148 ? 20.601 0.322 -14.361 1.00 86.62 148 LEU A N 1
ATOM 1103 C CA . LEU A 1 148 ? 20.832 -0.871 -15.170 1.00 86.62 148 LEU A CA 1
ATOM 1104 C C . LEU A 1 148 ? 22.264 -0.878 -15.723 1.00 86.62 148 LEU A C 1
ATOM 1106 O O . LEU A 1 148 ? 22.917 -1.917 -15.704 1.00 86.62 148 LEU A O 1
ATOM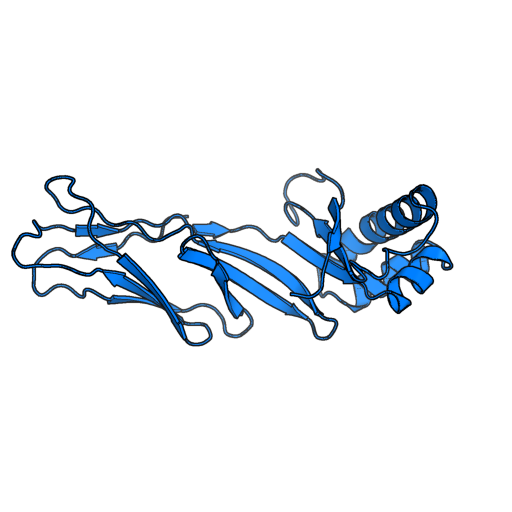 1110 N N . SER A 1 149 ? 22.790 0.271 -16.157 1.00 84.06 149 SER A N 1
ATOM 1111 C CA . SER A 1 149 ? 24.173 0.374 -16.637 1.00 84.06 149 SER A CA 1
ATOM 1112 C C . SER A 1 149 ? 25.200 0.079 -15.537 1.00 84.06 149 SER A C 1
ATOM 1114 O O . SER A 1 149 ? 26.142 -0.671 -15.779 1.00 84.06 149 SER A O 1
ATOM 1116 N N . ASP A 1 150 ? 25.019 0.634 -14.336 1.00 83.50 150 ASP A N 1
ATOM 1117 C CA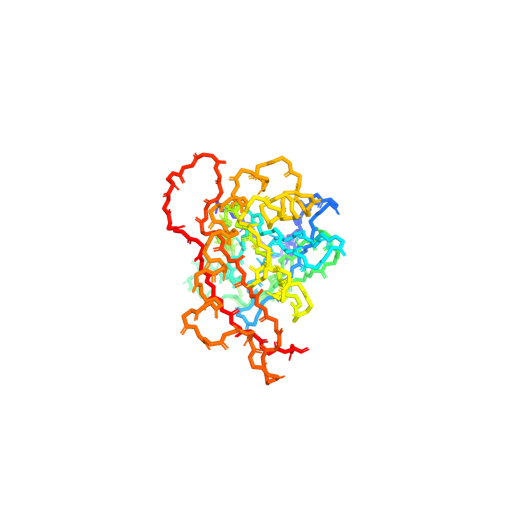 . ASP A 1 150 ? 25.933 0.456 -13.196 1.00 83.50 150 ASP A CA 1
ATOM 1118 C C . ASP A 1 150 ? 25.978 -1.002 -12.705 1.00 83.50 150 ASP A C 1
ATOM 1120 O O . ASP A 1 150 ? 27.026 -1.528 -12.336 1.00 83.50 150 ASP A O 1
ATOM 1124 N N . ARG A 1 151 ? 24.845 -1.710 -12.771 1.00 78.88 151 ARG A N 1
ATOM 1125 C CA . ARG A 1 151 ? 24.720 -3.111 -12.332 1.00 78.88 151 ARG A CA 1
ATOM 1126 C C . ARG A 1 151 ? 25.061 -4.145 -13.409 1.00 78.88 151 ARG A C 1
ATOM 1128 O O . ARG A 1 151 ? 24.852 -5.337 -13.185 1.00 78.88 151 ARG A O 1
ATOM 1135 N N . GLY A 1 152 ? 25.587 -3.721 -14.558 1.00 75.62 152 GLY A N 1
ATOM 1136 C CA . GLY A 1 152 ? 25.953 -4.622 -15.655 1.00 75.62 152 GLY A CA 1
ATOM 1137 C C . GLY A 1 152 ? 24.757 -5.168 -16.446 1.00 75.62 152 GLY A C 1
ATOM 1138 O O . GLY A 1 152 ? 24.879 -6.191 -17.121 1.00 75.62 152 GLY A O 1
ATOM 1139 N N . GLY A 1 153 ? 23.601 -4.505 -16.374 1.00 82.50 153 GLY A N 1
ATOM 1140 C CA . GLY A 1 153 ? 22.417 -4.786 -17.177 1.00 82.50 153 GLY A CA 1
ATOM 1141 C C . GLY A 1 153 ? 21.149 -5.006 -16.351 1.00 82.50 153 GLY A C 1
ATOM 1142 O O . GLY A 1 153 ? 20.787 -4.218 -15.486 1.00 82.50 153 GLY A O 1
ATOM 1143 N N . LEU A 1 154 ? 20.420 -6.066 -16.695 1.00 88.25 154 LEU A N 1
ATOM 1144 C CA . LEU A 1 154 ? 19.079 -6.363 -16.181 1.00 88.25 154 LEU A CA 1
ATOM 1145 C C . LEU A 1 154 ? 19.115 -6.883 -14.745 1.00 88.25 154 LEU A C 1
ATOM 1147 O O . LEU A 1 154 ? 20.107 -7.473 -14.315 1.00 88.25 154 LEU A O 1
ATOM 1151 N N . CYS A 1 155 ? 17.979 -6.789 -14.056 1.00 88.44 155 CYS A N 1
ATOM 1152 C CA . CYS A 1 155 ? 17.782 -7.492 -12.798 1.00 88.44 155 CYS A CA 1
ATOM 1153 C C . CYS A 1 155 ? 18.080 -9.005 -12.936 1.00 88.44 155 CYS A C 1
ATOM 1155 O O . CYS A 1 155 ? 17.826 -9.608 -13.993 1.00 88.44 155 CYS A O 1
ATOM 1157 N N . PRO A 1 156 ? 18.611 -9.641 -11.873 1.00 86.88 156 PRO A N 1
ATOM 1158 C CA . PRO A 1 156 ? 18.943 -11.060 -11.883 1.00 86.88 156 PRO A CA 1
ATOM 1159 C C . PRO A 1 156 ? 17.685 -11.922 -12.031 1.00 86.88 156 PRO A C 1
ATOM 1161 O O . PRO A 1 156 ? 16.587 -11.533 -11.640 1.00 86.88 156 PRO A O 1
ATOM 1164 N N . THR A 1 157 ? 17.839 -13.142 -12.546 1.00 86.00 157 THR A N 1
ATOM 1165 C CA . THR A 1 157 ? 16.715 -14.078 -12.746 1.00 86.00 157 THR A CA 1
ATOM 1166 C C . THR A 1 157 ? 16.008 -14.466 -11.449 1.00 86.00 157 THR A C 1
ATOM 1168 O O . THR A 1 157 ? 14.825 -14.787 -11.482 1.00 86.00 157 THR A O 1
ATOM 1171 N N . SER A 1 158 ? 16.702 -14.403 -10.311 1.00 85.12 158 SER A N 1
ATOM 1172 C CA . SER A 1 158 ? 16.130 -14.635 -8.983 1.00 85.12 158 SER A CA 1
ATOM 1173 C C . SER A 1 158 ? 15.222 -13.502 -8.490 1.00 85.12 158 SER A C 1
ATOM 1175 O O . SER A 1 158 ? 14.442 -13.729 -7.571 1.00 85.12 158 SER A O 1
ATOM 1177 N N . ALA A 1 159 ? 15.312 -12.303 -9.076 1.00 84.38 159 ALA A N 1
ATOM 1178 C CA . ALA A 1 159 ? 14.496 -11.133 -8.753 1.00 84.38 159 ALA A CA 1
ATOM 1179 C C . ALA A 1 159 ? 14.189 -10.344 -10.042 1.00 84.38 159 ALA A C 1
ATOM 1181 O O . ALA A 1 159 ? 14.754 -9.273 -10.253 1.00 84.38 159 ALA A O 1
ATOM 1182 N N . PRO A 1 160 ? 13.362 -10.889 -10.953 1.00 86.25 160 PRO A N 1
ATOM 1183 C CA . PRO A 1 160 ? 13.330 -10.453 -12.351 1.00 86.25 160 PRO A CA 1
ATOM 1184 C C . PRO A 1 160 ? 12.600 -9.122 -12.597 1.00 86.25 160 PRO A C 1
ATOM 1186 O O . PRO A 1 160 ? 12.592 -8.643 -13.733 1.00 86.25 160 PRO A O 1
ATOM 1189 N N . TRP A 1 161 ? 12.000 -8.522 -11.569 1.00 86.00 161 TRP A N 1
ATOM 1190 C CA . TRP A 1 161 ? 11.209 -7.295 -11.664 1.00 86.00 161 TRP A CA 1
ATOM 1191 C C . TRP A 1 161 ? 11.970 -6.122 -11.064 1.00 86.00 161 TRP A C 1
ATOM 1193 O O . TRP A 1 161 ? 12.467 -6.235 -9.946 1.00 86.00 161 TRP A O 1
ATOM 1203 N N . LEU A 1 162 ? 12.022 -4.995 -11.771 1.00 85.81 162 LEU A N 1
ATOM 1204 C CA . LEU A 1 162 ? 12.595 -3.750 -11.265 1.00 85.81 162 LEU A CA 1
ATOM 1205 C C . LEU A 1 162 ? 11.464 -2.842 -10.794 1.00 85.81 162 LEU A C 1
ATOM 1207 O O . LEU A 1 162 ? 10.659 -2.403 -11.612 1.00 85.81 162 LEU A O 1
ATOM 1211 N N . GLN A 1 163 ? 11.418 -2.537 -9.501 1.00 84.00 163 GLN A N 1
ATOM 1212 C CA . GLN A 1 163 ? 10.486 -1.559 -8.959 1.00 84.00 163 GLN A CA 1
ATOM 1213 C C . GLN A 1 163 ? 11.139 -0.176 -8.878 1.00 84.00 163 GLN A C 1
ATOM 1215 O O . GLN A 1 163 ? 12.247 -0.031 -8.358 1.00 84.00 163 GLN A O 1
ATOM 1220 N N . VAL A 1 164 ? 10.430 0.839 -9.370 1.00 81.06 164 VAL A N 1
ATOM 1221 C CA . VAL A 1 164 ? 10.825 2.250 -9.349 1.00 81.06 164 VAL A CA 1
ATOM 1222 C C . VAL A 1 164 ? 9.814 3.030 -8.531 1.00 81.06 164 VAL A C 1
ATOM 1224 O O . VAL A 1 164 ? 8.674 3.163 -8.957 1.00 81.06 164 VAL A O 1
ATOM 1227 N N . GLY A 1 165 ? 10.216 3.536 -7.368 1.00 76.06 165 GLY A N 1
ATOM 1228 C CA . GLY A 1 165 ? 9.337 4.252 -6.443 1.00 76.06 165 GLY A CA 1
ATOM 1229 C C . GLY A 1 165 ? 9.653 5.741 -6.338 1.00 76.06 165 GLY A C 1
ATOM 1230 O O . GLY A 1 165 ? 10.811 6.105 -6.163 1.00 76.06 165 GLY A O 1
ATOM 1231 N N . PHE A 1 166 ? 8.628 6.592 -6.361 1.00 71.94 166 PHE A N 1
ATOM 1232 C CA . PHE A 1 166 ? 8.746 8.022 -6.050 1.00 71.94 166 PHE A CA 1
ATOM 1233 C C . PHE A 1 166 ? 8.129 8.326 -4.682 1.00 71.94 166 PHE A C 1
ATOM 1235 O O . PHE A 1 166 ? 6.906 8.227 -4.525 1.00 71.94 166 PHE A O 1
ATOM 1242 N N . PRO A 1 167 ? 8.941 8.674 -3.669 1.00 61.53 167 PRO A N 1
ATOM 1243 C CA . PRO A 1 167 ? 8.431 9.176 -2.403 1.00 61.53 167 PRO A CA 1
ATOM 1244 C C . PRO A 1 167 ? 7.856 10.579 -2.631 1.00 61.53 167 PRO A C 1
ATOM 1246 O O . PRO A 1 167 ? 8.609 11.487 -2.948 1.00 61.53 167 PRO A O 1
ATOM 1249 N N . TYR A 1 168 ? 6.544 10.739 -2.434 1.00 60.25 168 TYR A N 1
ATOM 1250 C CA . TYR A 1 168 ? 5.811 12.014 -2.471 1.00 60.25 168 TYR A CA 1
ATOM 1251 C C . TYR A 1 168 ? 5.649 12.635 -3.878 1.00 60.25 168 TYR A C 1
ATOM 1253 O O . TYR A 1 168 ? 6.548 13.233 -4.456 1.00 60.25 168 TYR A O 1
ATOM 1261 N N . GLY A 1 169 ? 4.453 12.472 -4.446 1.00 53.59 169 GLY A N 1
ATOM 1262 C CA . GLY A 1 169 ? 4.005 13.089 -5.695 1.00 53.59 169 GLY A CA 1
ATOM 1263 C C . GLY A 1 169 ? 3.458 14.509 -5.501 1.00 53.59 169 GLY A C 1
ATOM 1264 O O . GLY A 1 169 ? 3.002 14.880 -4.423 1.00 53.59 169 GLY A O 1
ATOM 1265 N N . PHE A 1 170 ? 3.514 15.296 -6.576 1.00 48.22 170 PHE A N 1
ATOM 1266 C CA . PHE A 1 170 ? 3.419 16.759 -6.580 1.00 48.22 170 PHE A CA 1
ATOM 1267 C C . PHE A 1 170 ? 2.081 17.395 -6.121 1.00 48.22 170 PHE A C 1
ATOM 1269 O O . PHE A 1 170 ? 1.022 16.797 -6.330 1.00 48.22 170 PHE A O 1
ATOM 1276 N N . PRO A 1 171 ? 2.124 18.659 -5.626 1.00 50.56 171 PRO A N 1
ATOM 1277 C CA . PRO A 1 171 ? 3.327 19.460 -5.404 1.00 50.56 171 PRO A CA 1
ATOM 1278 C C . PRO A 1 171 ? 3.689 19.512 -3.915 1.00 50.56 171 PRO A C 1
ATOM 1280 O O . PRO A 1 171 ? 3.052 20.218 -3.145 1.00 50.56 171 PRO A O 1
ATOM 1283 N N . ALA A 1 172 ? 4.754 18.820 -3.516 1.00 42.22 172 ALA A N 1
ATOM 1284 C CA . ALA A 1 172 ? 5.597 19.235 -2.396 1.00 42.22 172 ALA A CA 1
ATOM 1285 C C . ALA A 1 172 ? 6.918 18.461 -2.457 1.00 42.22 172 ALA A C 1
ATOM 1287 O O . ALA A 1 172 ? 6.922 17.243 -2.338 1.00 42.22 172 ALA A O 1
ATOM 1288 N N . GLN A 1 173 ? 8.010 19.210 -2.640 1.00 41.78 173 GLN A N 1
ATOM 1289 C CA . GLN A 1 173 ? 9.410 18.772 -2.677 1.00 41.78 173 GLN A CA 1
ATOM 1290 C C . GLN A 1 173 ? 9.787 17.799 -3.811 1.00 41.78 173 GLN A C 1
ATOM 1292 O O . GLN A 1 173 ? 9.459 16.621 -3.811 1.00 41.78 173 GLN A O 1
ATOM 1297 N N . MET A 1 174 ? 10.572 18.307 -4.769 1.00 39.03 174 MET A N 1
ATOM 1298 C CA . MET A 1 174 ? 11.277 17.529 -5.799 1.00 39.03 174 MET A CA 1
ATOM 1299 C C . MET A 1 174 ? 12.423 16.705 -5.183 1.00 39.03 174 MET A C 1
ATOM 1301 O O . MET A 1 174 ? 13.560 16.826 -5.607 1.00 39.03 174 MET A O 1
ATOM 1305 N N . TRP A 1 175 ? 12.173 15.943 -4.124 1.00 41.91 175 TRP A N 1
ATOM 1306 C CA . TRP A 1 175 ? 13.165 15.139 -3.409 1.00 41.91 175 TRP A CA 1
ATOM 1307 C C . TRP A 1 175 ? 12.415 14.071 -2.598 1.00 41.91 175 TRP A C 1
ATOM 1309 O O . TRP A 1 175 ? 11.421 14.420 -1.966 1.00 41.91 175 TRP A O 1
ATOM 1319 N N . PRO A 1 176 ? 12.874 12.807 -2.535 1.00 54.03 176 PRO A N 1
ATOM 1320 C CA . PRO A 1 176 ? 14.061 12.205 -3.145 1.00 54.03 176 PRO A CA 1
ATOM 1321 C C . PRO A 1 176 ? 13.737 11.639 -4.542 1.00 54.03 176 PRO A C 1
ATOM 1323 O O . PRO A 1 176 ? 12.581 11.387 -4.867 1.00 54.03 176 PRO A O 1
ATOM 1326 N N . GLY A 1 177 ? 14.755 11.436 -5.381 1.00 62.44 177 GLY A N 1
ATOM 1327 C CA . GLY A 1 177 ? 14.604 10.794 -6.694 1.00 62.44 177 GLY A CA 1
ATOM 1328 C C . GLY A 1 177 ? 14.042 9.358 -6.639 1.00 62.44 177 GLY A C 1
ATOM 1329 O O . GLY A 1 177 ? 13.743 8.844 -5.558 1.00 62.44 177 GLY A O 1
ATOM 1330 N N . PRO A 1 178 ? 13.908 8.682 -7.798 1.00 69.69 178 PRO A N 1
ATOM 1331 C CA . PRO A 1 178 ? 13.397 7.316 -7.853 1.00 69.69 178 PRO A CA 1
ATOM 1332 C C . PRO A 1 178 ? 14.239 6.364 -6.996 1.00 69.69 178 PRO A C 1
ATOM 1334 O O . PRO A 1 178 ? 15.447 6.243 -7.193 1.00 69.69 178 PRO A O 1
ATOM 1337 N N . SER A 1 179 ? 13.601 5.631 -6.086 1.00 74.19 179 SER A N 1
ATOM 1338 C CA . SER A 1 179 ? 14.200 4.466 -5.435 1.00 74.19 179 SER A CA 1
ATOM 1339 C C . SER A 1 179 ? 14.068 3.253 -6.360 1.00 74.19 179 SER A C 1
ATOM 1341 O O . SER A 1 179 ? 12.944 2.904 -6.725 1.00 74.19 179 SER A O 1
ATOM 1343 N N . LEU A 1 180 ? 15.184 2.618 -6.734 1.00 84.44 180 LEU A N 1
ATOM 1344 C CA . LEU A 1 180 ? 15.235 1.487 -7.673 1.00 84.44 180 LEU A CA 1
ATOM 1345 C C . LEU A 1 180 ? 15.644 0.194 -6.955 1.00 84.44 180 LEU A C 1
ATOM 1347 O O . LEU A 1 180 ? 16.689 0.164 -6.303 1.00 84.44 180 LEU A O 1
ATOM 1351 N N . ALA A 1 181 ? 14.848 -0.873 -7.080 1.00 86.88 181 ALA A N 1
ATOM 1352 C CA . ALA A 1 181 ? 15.160 -2.174 -6.478 1.00 86.88 181 ALA A CA 1
ATOM 1353 C C . ALA A 1 181 ? 14.632 -3.363 -7.299 1.00 86.88 181 ALA A C 1
ATOM 1355 O O . ALA A 1 181 ? 13.489 -3.353 -7.751 1.00 86.88 181 ALA A O 1
ATOM 1356 N N . CYS A 1 182 ? 15.44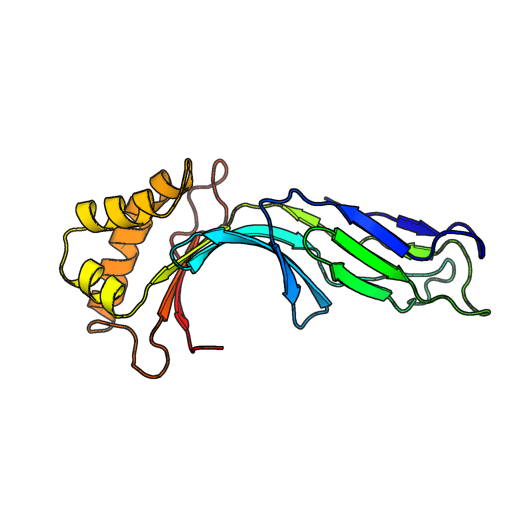7 -4.414 -7.443 1.00 87.88 182 CYS A N 1
ATOM 1357 C CA . CYS A 1 182 ? 15.001 -5.691 -8.004 1.00 87.88 182 CYS A CA 1
ATOM 1358 C C . CYS A 1 182 ? 14.250 -6.510 -6.940 1.00 87.88 182 CYS A C 1
ATOM 1360 O O . CYS A 1 182 ? 14.760 -6.689 -5.831 1.00 87.88 182 CYS A O 1
ATOM 1362 N N . LEU A 1 183 ? 13.069 -7.035 -7.272 1.00 84.50 183 LEU A N 1
ATOM 1363 C CA . LEU A 1 183 ? 12.203 -7.784 -6.355 1.00 84.50 183 LEU A CA 1
ATOM 1364 C C . LEU A 1 183 ? 11.929 -9.210 -6.847 1.00 84.50 183 LEU A C 1
ATOM 1366 O O . LEU A 1 183 ? 11.862 -9.482 -8.050 1.00 84.50 183 LEU A O 1
ATOM 1370 N N . LYS A 1 184 ? 11.766 -10.131 -5.890 1.00 79.31 184 LYS A N 1
ATOM 1371 C CA . LYS A 1 184 ? 11.316 -11.505 -6.150 1.00 79.31 184 LYS A CA 1
ATOM 1372 C C . LYS A 1 184 ? 9.823 -11.508 -6.481 1.00 79.31 184 LYS A C 1
ATOM 1374 O O . LYS A 1 184 ? 9.085 -10.648 -6.009 1.00 79.31 184 LYS A O 1
ATOM 1379 N N . THR A 1 185 ? 9.387 -12.482 -7.271 1.00 66.50 185 THR A N 1
ATOM 1380 C CA . THR A 1 185 ? 7.960 -12.803 -7.392 1.00 66.50 185 THR A CA 1
ATOM 1381 C C . THR A 1 185 ? 7.443 -13.225 -6.019 1.00 66.50 185 THR A C 1
ATOM 1383 O O . THR A 1 185 ? 8.047 -14.110 -5.408 1.00 66.50 185 THR A O 1
ATOM 1386 N N . VAL A 1 186 ? 6.396 -12.551 -5.537 1.00 47.66 186 VAL A N 1
ATOM 1387 C CA . VAL A 1 186 ? 5.636 -12.967 -4.347 1.00 47.66 186 VAL A CA 1
ATOM 1388 C C . VAL A 1 186 ? 4.824 -14.205 -4.694 1.00 47.66 186 VAL A C 1
ATOM 1390 O O . VAL A 1 186 ? 4.282 -14.224 -5.823 1.00 47.66 186 VAL A O 1
#

Foldseek 3Di:
DKPKDKQADPPRDQKDKDADDLQWFWDQDPQQKIWTWHQFPQRKIKTFWIWHHKWKAAPVRHTWDWGWDDDRRMIMIGTDDDPPGHDTMIIIIDIGGFIKIKDKDALVLQVVLQPDDLVVQLVVQLVRDPDQSSVLSSLQSVVSNVVQVVVVHADDPQQRIKMWMDGGTDDDDPDDGTDIDGHGDD

pLDDT: mean 79.45, std 11.1, range [39.03, 93.0]

Radius of gyration: 20.88 Å; chains: 1; bounding box: 51×34×58 Å

Organism: NCBI:txid676201